Protein AF-A0AB38U981-F1 (afdb_monomer_lite)

Secondary structure (DSSP, 8-state):
-----------S-EEEEE--TTS-B-TTEEEE-SSEEEEE-STTB-S--TT-TTTEEEEEE-HHHHHHHHHHHHHHHHHHHHHHHHHHHHHHHHHHHHHHHHHHHHHHHHHHHHHHHHHHHHHHHHHHHHHHHHHHHHHHHHHHHHH---SEEEEE--S-EETT--SPPB-EEEEESTTS-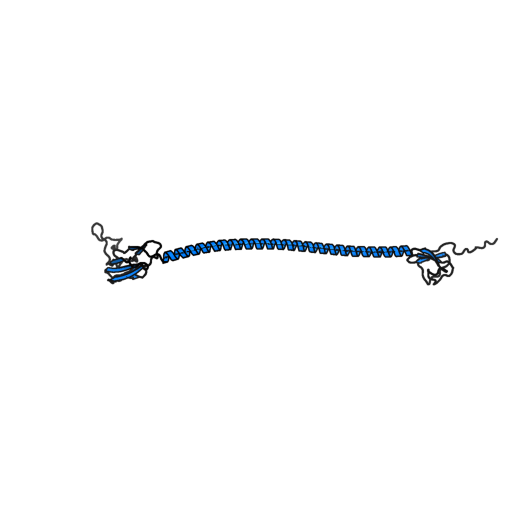--EEEEEEE-SSEEE-TT-BEEE-SSEEEEEEEEETT-GGG-EEEEEEEEPPPBPBPTTSSBPEETTEEPB-

Foldseek 3Di:
DPPDDDCPDDPEADEPEADDQADFDAFNYWYDDPFFIKGAHHGGDHNDDCPPPVGIDTPGGRPVVVVVVVVVVVVVVVVVVVVVVVVVVVVVVVVVVVVVVVVVVVVVVVVVVVVVVVVVVVVVVVVVVVVVVVVVVVVVVVVVQALDFFPAKDWDADPEAAPPDPDWDFTDMQTPPNSHDRAWAKAWDDDDQWDADRVGIIDGDHFAKIKIWIAHPRHRVNIDIDIYGYDHWDFDADPVRHGDDDVVHTDTD

Organism: Bacteroides thetaiotaomicron (NCBI:txid818)

Radius of gyration: 69.31 Å; chains: 1; bounding box: 135×38×178 Å

pLDDT: mean 92.01, std 8.23, range [46.41, 98.62]

Sequence (253 aa):
MAGGIIDLGAIGFVDKGTYGSTVKYEFLNFVITDDSCYLSVKDENIGHPVSDTLWWKCIANGKQATEAAKKALLEATRASNATDNLIGAATTADQAATRANASANNADVATAAAEQSAIRADTISGEASKKIVEMDALSKAVAGYINAAPVRMLVSVPVSISTKNKLRQKIGITLFPSYCLKNALYQRISGNSVDADPSGNLAILGTGKSTFYVIPTQNTELWQKVDVTIRTPLIRLTGNGKIRLNGSKIRIV

Structure (mmCIF, N/CA/C/O backbone):
data_AF-A0AB38U981-F1
#
_entry.id   AF-A0AB38U981-F1
#
loop_
_atom_site.group_PDB
_atom_site.id
_atom_site.type_symbol
_atom_site.label_atom_id
_atom_site.label_alt_id
_atom_site.label_comp_id
_atom_site.label_asym_id
_atom_site.label_entity_id
_atom_site.label_seq_id
_atom_site.pdbx_PDB_ins_code
_atom_site.Cartn_x
_atom_site.Cartn_y
_atom_site.Cartn_z
_atom_site.occupancy
_atom_site.B_iso_or_equiv
_atom_site.auth_seq_id
_atom_site.auth_comp_id
_atom_site.auth_asym_id
_atom_site.auth_atom_id
_atom_site.pdbx_PDB_model_num
ATOM 1 N N . MET A 1 1 ? 90.222 1.946 -87.219 1.00 46.41 1 MET A N 1
ATOM 2 C CA . MET A 1 1 ? 88.853 2.497 -87.284 1.00 46.41 1 MET A CA 1
ATOM 3 C C . MET A 1 1 ? 88.586 3.163 -85.950 1.00 46.41 1 MET A C 1
ATOM 5 O O . MET A 1 1 ? 88.695 2.486 -84.936 1.00 46.41 1 MET A O 1
ATOM 9 N N . ALA A 1 2 ? 88.379 4.479 -85.930 1.00 48.62 2 ALA A N 1
ATOM 10 C CA . ALA A 1 2 ? 88.044 5.195 -84.704 1.00 48.62 2 ALA A CA 1
ATOM 11 C C . ALA A 1 2 ? 86.645 4.747 -84.258 1.00 48.62 2 ALA A C 1
ATOM 13 O O . ALA A 1 2 ? 85.675 4.966 -84.980 1.00 48.62 2 ALA A O 1
ATOM 14 N N . GLY A 1 3 ? 86.555 4.055 -83.122 1.00 50.41 3 GLY A N 1
ATOM 15 C CA . GLY A 1 3 ? 85.276 3.718 -82.508 1.00 50.41 3 GLY A CA 1
ATOM 16 C C . GLY A 1 3 ? 84.648 4.990 -81.955 1.00 50.41 3 GLY A C 1
ATOM 17 O O . GLY A 1 3 ? 84.997 5.417 -80.859 1.00 50.41 3 GLY A O 1
ATOM 18 N N . GLY A 1 4 ? 83.781 5.630 -82.738 1.00 59.75 4 GLY A N 1
ATOM 19 C CA . GLY A 1 4 ? 82.956 6.730 -82.255 1.00 59.75 4 GLY A CA 1
ATOM 20 C C . GLY A 1 4 ? 81.935 6.187 -81.263 1.00 59.75 4 GLY A C 1
ATOM 21 O O . GLY A 1 4 ? 81.140 5.317 -81.614 1.00 59.75 4 GLY A O 1
ATOM 22 N N . ILE A 1 5 ? 81.975 6.672 -80.024 1.00 69.38 5 ILE A N 1
ATOM 23 C CA . ILE A 1 5 ? 80.901 6.448 -79.056 1.00 69.38 5 ILE A CA 1
ATOM 24 C C . ILE A 1 5 ? 79.666 7.174 -79.602 1.00 69.38 5 ILE A C 1
ATOM 26 O O . ILE A 1 5 ? 79.698 8.391 -79.778 1.00 69.38 5 ILE A O 1
ATOM 30 N N . ILE A 1 6 ? 78.607 6.425 -79.918 1.00 72.31 6 ILE A N 1
ATOM 31 C CA . ILE A 1 6 ? 77.294 6.989 -80.239 1.00 72.31 6 ILE A CA 1
ATOM 32 C C . ILE A 1 6 ? 76.586 7.206 -78.906 1.00 72.31 6 ILE A C 1
ATOM 34 O O . ILE A 1 6 ? 76.327 6.240 -78.187 1.00 72.31 6 ILE A O 1
ATOM 38 N N . ASP A 1 7 ? 76.302 8.461 -78.571 1.00 73.69 7 ASP A N 1
ATOM 39 C CA . ASP A 1 7 ? 75.423 8.782 -77.453 1.00 73.69 7 ASP A CA 1
ATOM 40 C C . ASP A 1 7 ? 73.990 8.404 -77.843 1.00 73.69 7 ASP A C 1
ATOM 42 O O . ASP A 1 7 ? 73.408 8.971 -78.769 1.00 73.69 7 ASP A O 1
ATOM 46 N N . LEU A 1 8 ? 73.458 7.378 -77.184 1.00 69.00 8 LEU A N 1
ATOM 47 C CA . LEU A 1 8 ? 72.103 6.878 -77.410 1.00 69.00 8 LEU A CA 1
ATOM 48 C C . LEU A 1 8 ? 71.061 7.658 -76.590 1.00 69.00 8 LEU A C 1
ATOM 50 O O . LEU A 1 8 ? 69.879 7.317 -76.641 1.00 69.00 8 LEU A O 1
ATOM 54 N N . GLY A 1 9 ? 71.483 8.683 -75.839 1.00 71.25 9 GLY A N 1
ATOM 55 C CA . GLY A 1 9 ? 70.642 9.386 -74.877 1.00 71.25 9 GLY A CA 1
ATOM 56 C C . GLY A 1 9 ? 70.243 8.490 -73.702 1.00 71.25 9 GLY A C 1
ATOM 57 O O . GLY A 1 9 ? 70.839 7.439 -73.448 1.00 71.25 9 GLY A O 1
ATOM 58 N N . ALA A 1 10 ? 69.213 8.895 -72.958 1.00 73.44 10 ALA A N 1
ATOM 59 C CA . ALA A 1 10 ? 68.648 8.052 -71.910 1.00 73.44 10 ALA A CA 1
ATOM 60 C C . ALA A 1 10 ? 68.032 6.781 -72.528 1.00 73.44 10 ALA A C 1
ATOM 62 O O . ALA A 1 10 ? 67.077 6.852 -73.297 1.00 73.44 10 ALA A O 1
ATOM 63 N N . ILE A 1 11 ? 68.568 5.609 -72.176 1.00 77.81 11 ILE A N 1
ATOM 64 C CA . ILE A 1 11 ? 68.156 4.304 -72.731 1.00 77.81 11 ILE A CA 1
ATOM 65 C C . ILE A 1 11 ? 67.105 3.565 -71.881 1.00 77.81 11 ILE A C 1
ATOM 67 O O . ILE A 1 11 ? 66.810 2.397 -72.133 1.00 77.81 11 ILE A O 1
ATOM 71 N N . GLY A 1 12 ? 66.533 4.212 -70.864 1.00 84.25 12 GLY A N 1
ATOM 72 C CA . GLY A 1 12 ? 65.558 3.595 -69.965 1.00 84.25 12 GLY A CA 1
ATOM 73 C C . GLY A 1 12 ? 64.776 4.608 -69.136 1.00 84.25 12 GLY A C 1
ATOM 74 O O . GLY A 1 12 ? 65.118 5.789 -69.101 1.00 84.25 12 GLY A O 1
ATOM 75 N N . PHE A 1 13 ? 63.717 4.136 -68.473 1.00 91.56 13 PHE A N 1
ATOM 76 C CA . PHE A 1 13 ? 62.930 4.970 -67.567 1.00 91.56 13 PHE A CA 1
ATOM 77 C C . PHE A 1 13 ? 63.740 5.363 -66.334 1.00 91.56 13 PHE A C 1
ATOM 79 O O . PHE A 1 13 ? 64.367 4.515 -65.696 1.00 91.56 13 PHE A O 1
ATOM 86 N N . VAL A 1 14 ? 63.678 6.644 -65.978 1.00 93.25 14 VAL A N 1
ATOM 87 C CA . VAL A 1 14 ? 64.359 7.200 -64.806 1.00 93.25 14 VAL A CA 1
ATOM 88 C C . VAL A 1 14 ? 63.318 7.803 -63.869 1.00 93.25 14 VAL A C 1
ATOM 90 O O . VAL A 1 14 ? 62.561 8.689 -64.261 1.00 93.25 14 VAL A O 1
ATOM 93 N N . ASP A 1 15 ? 63.280 7.326 -62.627 1.00 94.31 15 ASP A N 1
ATOM 94 C CA . ASP A 1 15 ? 62.389 7.867 -61.598 1.00 94.31 15 ASP A CA 1
ATOM 95 C C . ASP A 1 15 ? 62.881 9.241 -61.131 1.00 94.31 15 ASP A C 1
ATOM 97 O O . ASP A 1 15 ? 64.047 9.410 -60.758 1.00 94.31 15 ASP A O 1
ATOM 101 N N . LYS A 1 16 ? 61.990 10.231 -61.154 1.00 95.25 16 LYS A N 1
ATOM 102 C CA . LYS A 1 16 ? 62.235 11.582 -60.639 1.00 95.25 16 LYS A CA 1
ATOM 103 C C . LYS A 1 16 ? 61.386 11.925 -59.416 1.00 95.25 16 LYS A C 1
ATOM 105 O O . LYS A 1 16 ? 61.423 13.069 -58.966 1.00 95.25 16 LYS A O 1
ATOM 110 N N . GLY A 1 17 ? 60.669 10.956 -58.853 1.00 94.69 17 GLY A N 1
ATOM 111 C CA . GLY A 1 17 ? 59.829 11.136 -57.678 1.00 94.69 17 GLY A CA 1
ATOM 112 C C . GLY A 1 17 ? 58.633 12.043 -57.960 1.00 94.69 17 GLY A C 1
ATOM 113 O O . GLY A 1 17 ? 58.051 12.020 -59.046 1.00 94.69 17 GLY A O 1
ATOM 114 N N . THR A 1 18 ? 58.221 12.822 -56.962 1.00 96.69 18 THR A N 1
ATOM 115 C CA . THR A 1 18 ? 57.033 13.678 -57.064 1.00 96.69 18 THR A CA 1
ATOM 116 C C . THR A 1 18 ? 57.225 14.794 -58.089 1.00 96.69 18 THR A C 1
ATOM 118 O O . THR A 1 18 ? 58.266 15.453 -58.124 1.00 96.69 18 THR A O 1
ATOM 121 N N . TYR A 1 19 ? 56.200 15.040 -58.908 1.00 96.81 19 TYR A N 1
ATOM 122 C CA . TYR A 1 19 ? 56.195 16.166 -59.842 1.00 96.81 19 TYR A CA 1
ATOM 123 C C . TYR A 1 19 ? 56.432 17.506 -59.121 1.00 96.81 19 TYR A C 1
ATOM 125 O O . TYR A 1 19 ? 55.783 17.818 -58.122 1.00 96.81 19 TYR A O 1
ATOM 133 N N . GLY A 1 20 ? 57.321 18.328 -59.676 1.00 95.50 20 GLY A N 1
ATOM 134 C CA . GLY A 1 20 ? 57.615 19.682 -59.232 1.00 95.50 20 GLY A CA 1
ATOM 135 C C . GLY A 1 20 ? 57.677 20.625 -60.428 1.00 95.50 20 GLY A C 1
ATOM 136 O O . GLY A 1 20 ? 58.418 20.394 -61.378 1.00 95.50 20 GLY A O 1
ATOM 137 N N . SER A 1 21 ? 56.924 21.724 -60.379 1.00 94.44 21 SER A N 1
ATOM 138 C CA . SER A 1 21 ? 56.801 22.664 -61.503 1.00 94.44 21 SER A CA 1
ATOM 139 C C . SER A 1 21 ? 58.092 23.419 -61.840 1.00 94.44 21 SER A C 1
ATOM 141 O O . SER A 1 21 ? 58.192 24.010 -62.907 1.00 94.44 21 SER A O 1
ATOM 143 N N . THR A 1 22 ? 59.078 23.432 -60.946 1.00 95.19 22 THR A N 1
ATOM 144 C CA . THR A 1 22 ? 60.372 24.108 -61.139 1.00 95.19 22 THR A CA 1
ATOM 145 C C . THR A 1 22 ? 61.507 23.148 -61.498 1.00 95.19 22 THR A C 1
ATOM 147 O O . THR A 1 22 ? 62.640 23.584 -61.691 1.00 95.19 22 THR A O 1
ATOM 150 N N . VAL A 1 23 ? 61.228 21.845 -61.575 1.00 95.12 23 VAL A N 1
ATOM 151 C CA . VAL A 1 23 ? 62.217 20.807 -61.879 1.00 95.12 23 VAL A CA 1
ATOM 152 C C . VAL A 1 23 ? 62.279 20.597 -63.392 1.00 95.12 23 VAL A C 1
ATOM 154 O O . VAL A 1 23 ? 61.246 20.558 -64.057 1.00 95.12 23 VAL A O 1
ATOM 157 N N . LYS A 1 24 ? 63.495 20.463 -63.938 1.00 95.62 24 LYS A N 1
ATOM 158 C CA . LYS A 1 24 ? 63.716 20.097 -65.344 1.00 95.62 24 LYS A CA 1
ATOM 159 C C . LYS A 1 24 ? 63.680 18.575 -65.501 1.00 95.62 24 LYS A C 1
ATOM 161 O O . LYS A 1 24 ? 64.404 17.861 -64.802 1.00 95.62 24 LYS A O 1
ATOM 166 N N . TYR A 1 25 ? 62.890 18.097 -66.453 1.00 95.94 25 TYR A N 1
ATOM 167 C CA . TYR A 1 25 ? 62.749 16.691 -66.804 1.00 95.94 25 TYR A CA 1
ATOM 168 C C . TYR A 1 25 ? 63.183 16.451 -68.254 1.00 95.94 25 TYR A C 1
ATOM 170 O O . TYR A 1 25 ? 62.648 17.031 -69.188 1.00 95.94 25 TYR A O 1
ATOM 178 N N . GLU A 1 26 ? 64.144 15.556 -68.432 1.00 94.56 26 GLU A N 1
ATOM 179 C CA . GLU A 1 26 ? 64.536 14.996 -69.730 1.00 94.56 26 GLU A CA 1
ATOM 180 C C . GLU A 1 26 ? 63.619 13.848 -70.205 1.00 94.56 26 GLU A C 1
ATOM 182 O O . GLU A 1 26 ? 62.804 13.333 -69.427 1.00 94.56 26 GLU A O 1
ATOM 187 N N . PHE A 1 27 ? 63.760 13.435 -71.468 1.00 92.94 27 PHE A N 1
ATOM 188 C CA . PHE A 1 27 ? 63.041 12.315 -72.077 1.00 92.94 27 PHE A CA 1
ATOM 189 C C . PHE A 1 27 ? 63.197 11.027 -71.252 1.00 92.94 27 PHE A C 1
ATOM 191 O O . PHE A 1 27 ? 64.263 10.739 -70.711 1.00 92.94 27 PHE A O 1
ATOM 198 N N . LEU A 1 28 ? 62.113 10.250 -71.139 1.00 93.31 28 LEU A N 1
ATOM 199 C CA . LEU A 1 28 ? 62.007 9.022 -70.330 1.00 93.31 28 LEU A CA 1
ATOM 200 C C . LEU A 1 28 ? 62.113 9.190 -68.805 1.00 93.31 28 LEU A C 1
ATOM 202 O O . LEU A 1 28 ? 62.011 8.199 -68.076 1.00 93.31 28 LEU A O 1
ATOM 206 N N . ASN A 1 29 ? 62.225 10.414 -68.288 1.00 95.56 29 ASN A N 1
ATOM 207 C CA . ASN A 1 29 ? 61.985 10.640 -66.867 1.00 95.56 29 ASN A CA 1
ATOM 208 C C . ASN A 1 29 ? 60.504 10.445 -66.550 1.00 95.56 29 ASN A C 1
ATOM 210 O O . ASN A 1 29 ? 59.653 11.001 -67.244 1.00 95.56 29 ASN A O 1
ATOM 214 N N . PHE A 1 30 ? 60.181 9.720 -65.484 1.00 95.75 30 PHE A N 1
ATOM 215 C CA . PHE A 1 30 ? 58.814 9.643 -64.982 1.00 95.75 30 PHE A CA 1
ATOM 216 C C . PHE A 1 30 ? 58.688 10.262 -63.595 1.00 95.75 30 PHE A C 1
ATOM 218 O O . PHE A 1 30 ? 59.639 10.305 -62.817 1.00 95.75 30 PHE A O 1
ATOM 225 N N . VAL A 1 31 ? 57.490 10.757 -63.313 1.00 96.94 31 VAL A N 1
ATOM 226 C CA . VAL A 1 31 ? 57.109 11.382 -62.051 1.00 96.94 31 VAL A CA 1
ATOM 227 C C . VAL A 1 31 ? 55.853 10.733 -61.503 1.00 96.94 31 VAL A C 1
ATOM 229 O O . VAL A 1 31 ? 55.006 10.233 -62.254 1.00 96.94 31 VAL A O 1
ATOM 232 N N . ILE A 1 32 ? 55.713 10.799 -60.187 1.00 95.88 32 ILE A N 1
ATOM 233 C CA . ILE A 1 32 ? 54.504 10.413 -59.473 1.00 95.88 32 ILE A CA 1
ATOM 234 C C . ILE A 1 32 ? 53.722 11.652 -59.037 1.00 95.88 32 ILE A C 1
ATOM 236 O O . ILE A 1 32 ? 54.265 12.725 -58.763 1.00 95.88 32 ILE A O 1
ATOM 240 N N . THR A 1 33 ? 52.414 11.482 -58.984 1.00 94.38 33 THR A N 1
ATOM 241 C CA . THR A 1 33 ? 51.454 12.389 -58.354 1.00 94.38 33 THR A CA 1
ATOM 242 C C . THR A 1 33 ? 50.668 11.588 -57.321 1.00 94.38 33 THR A C 1
ATOM 244 O O . THR A 1 33 ? 50.821 10.368 -57.253 1.00 94.38 33 THR A O 1
ATOM 247 N N . ASP A 1 34 ? 49.797 12.239 -56.555 1.00 91.00 34 ASP A N 1
ATOM 248 C CA . ASP A 1 34 ? 48.993 11.574 -55.518 1.00 91.00 34 ASP A CA 1
ATOM 249 C C . ASP A 1 34 ? 48.131 10.411 -56.043 1.00 91.00 34 ASP A C 1
ATOM 251 O O . ASP A 1 34 ? 47.706 9.555 -55.269 1.00 91.00 34 ASP A O 1
ATOM 255 N N . ASP A 1 35 ? 47.842 10.378 -57.348 1.00 93.38 35 ASP A N 1
ATOM 256 C CA . ASP A 1 35 ? 46.948 9.389 -57.943 1.00 93.38 35 ASP A CA 1
ATOM 257 C C . ASP A 1 35 ? 47.476 8.702 -59.208 1.00 93.38 35 ASP A C 1
ATOM 259 O O . ASP A 1 35 ? 46.844 7.760 -59.670 1.00 93.38 35 ASP A O 1
ATOM 263 N N . SER A 1 36 ? 48.578 9.149 -59.813 1.00 96.00 36 SER A N 1
ATOM 264 C CA . SER A 1 36 ? 48.989 8.682 -61.147 1.00 96.00 36 SER A CA 1
ATOM 265 C C . SER A 1 36 ? 50.486 8.857 -61.403 1.00 96.00 36 SER A C 1
ATOM 267 O O . SER A 1 36 ? 51.141 9.693 -60.777 1.00 96.00 36 SER A O 1
ATOM 269 N N . CYS A 1 37 ? 51.003 8.140 -62.401 1.00 95.94 37 CYS A N 1
ATOM 270 C CA . CYS A 1 37 ? 52.375 8.269 -62.893 1.00 95.94 37 CYS A CA 1
ATOM 271 C C . CYS A 1 37 ? 52.394 8.822 -64.324 1.00 95.94 37 CYS A C 1
ATOM 273 O O . CYS A 1 37 ? 51.609 8.393 -65.182 1.00 95.94 37 CYS A O 1
ATOM 275 N N . TYR A 1 38 ? 53.325 9.735 -64.600 1.00 97.19 38 TYR A N 1
ATOM 276 C CA . TYR A 1 38 ? 53.472 10.400 -65.897 1.00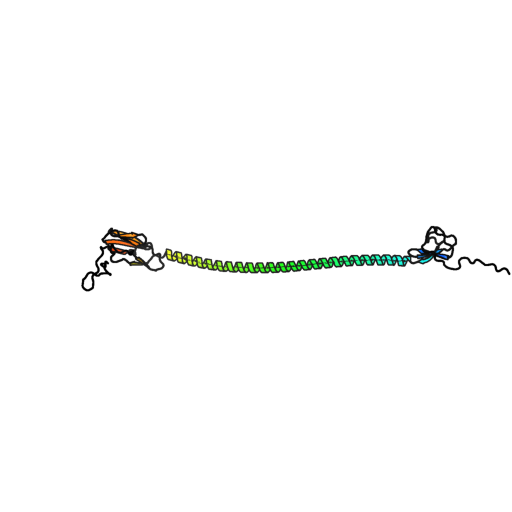 97.19 38 TYR A CA 1
ATOM 277 C C . TYR A 1 38 ? 54.920 10.346 -66.375 1.00 97.19 38 TYR A C 1
ATOM 279 O O . TYR A 1 38 ? 55.841 10.503 -65.586 1.00 97.19 38 TYR A O 1
ATOM 287 N N . LEU A 1 39 ? 55.112 10.148 -67.674 1.00 96.50 39 LEU A N 1
ATOM 288 C CA . LEU A 1 39 ? 56.402 10.070 -68.350 1.00 96.50 39 LEU A CA 1
ATOM 289 C C . LEU A 1 39 ? 56.630 11.333 -69.185 1.00 96.50 39 LEU A C 1
ATOM 291 O O . LEU A 1 39 ? 55.749 11.703 -69.965 1.00 96.50 39 LEU A O 1
ATOM 295 N N . SER A 1 40 ? 57.792 11.968 -69.056 1.00 96.44 40 SER A N 1
ATOM 296 C CA . SER A 1 40 ? 58.200 13.075 -69.919 1.00 96.44 40 SER A CA 1
ATOM 297 C C . SER A 1 40 ? 58.489 12.556 -71.325 1.00 96.44 40 SER A C 1
ATOM 299 O O . SER A 1 40 ? 59.268 11.618 -71.513 1.00 96.44 40 SER A O 1
ATOM 301 N N . VAL A 1 41 ? 57.854 13.166 -72.324 1.00 94.88 41 VAL A N 1
ATOM 302 C CA . VAL A 1 41 ? 57.949 12.737 -73.731 1.00 94.88 41 VAL A CA 1
ATOM 303 C C . VAL A 1 41 ? 59.001 13.511 -74.525 1.00 94.88 41 VAL A C 1
ATOM 305 O O . VAL A 1 41 ? 59.236 13.179 -75.685 1.00 94.88 41 VAL A O 1
ATOM 308 N N . LYS A 1 42 ? 59.633 14.523 -73.916 1.00 92.94 42 LYS A N 1
ATOM 309 C CA . LYS A 1 42 ? 60.678 15.363 -74.515 1.00 92.94 42 LYS A CA 1
ATOM 310 C C . LYS A 1 42 ? 61.728 15.749 -73.481 1.00 92.94 42 LYS A C 1
ATOM 312 O O . LYS A 1 42 ? 61.445 15.764 -72.281 1.00 92.94 42 LYS A O 1
ATOM 317 N N . ASP A 1 43 ? 62.901 16.100 -73.989 1.00 92.56 43 ASP A N 1
ATOM 318 C CA . ASP A 1 43 ? 63.917 16.803 -73.221 1.00 92.56 43 ASP A CA 1
ATOM 319 C C . ASP A 1 43 ? 63.449 18.215 -72.851 1.00 92.56 43 ASP A C 1
ATOM 321 O O . ASP A 1 43 ? 62.554 18.781 -73.483 1.00 92.56 43 ASP A O 1
ATOM 325 N N . GLU A 1 44 ? 64.052 18.777 -71.809 1.00 93.81 44 GLU A N 1
ATOM 326 C CA . GLU A 1 44 ? 63.793 20.144 -71.337 1.00 93.81 44 GLU A CA 1
ATOM 327 C C . GLU A 1 44 ? 62.363 20.452 -70.873 1.00 93.81 44 GLU A C 1
ATOM 329 O O . GLU A 1 44 ? 61.931 21.604 -70.870 1.00 93.81 44 GLU A O 1
ATOM 334 N N . ASN A 1 45 ? 61.636 19.446 -70.396 1.00 95.62 45 ASN A N 1
ATOM 335 C CA . ASN A 1 45 ? 60.312 19.631 -69.816 1.00 95.62 45 ASN A CA 1
ATOM 336 C C . ASN A 1 45 ? 60.410 20.310 -68.437 1.00 95.62 45 ASN A C 1
ATOM 338 O O . ASN A 1 45 ? 60.850 19.702 -67.462 1.00 95.62 45 ASN A O 1
ATOM 342 N N . ILE A 1 46 ? 60.006 21.576 -68.350 1.00 95.81 46 ILE A N 1
ATOM 343 C CA . ILE A 1 46 ? 59.982 22.370 -67.115 1.00 95.81 46 ILE A CA 1
ATOM 344 C C . ILE A 1 46 ? 58.707 23.213 -67.067 1.00 95.81 46 ILE A C 1
ATOM 346 O O . ILE A 1 46 ? 58.300 23.796 -68.067 1.00 95.81 46 ILE A O 1
ATOM 350 N N . GLY A 1 47 ? 58.045 23.283 -65.910 1.00 93.62 47 GLY A N 1
ATOM 351 C CA . GLY A 1 47 ? 56.845 24.112 -65.729 1.00 93.62 47 GLY A CA 1
ATOM 352 C C . GLY A 1 47 ? 55.566 23.603 -66.401 1.00 93.62 47 GLY A C 1
ATOM 353 O O . GLY A 1 47 ? 54.497 24.145 -66.116 1.00 93.62 47 GLY A O 1
ATOM 354 N N . HIS A 1 48 ? 55.629 22.563 -67.237 1.00 96.25 48 HIS A N 1
ATOM 355 C CA . HIS A 1 48 ? 54.448 22.005 -67.895 1.00 96.25 48 HIS A CA 1
ATOM 356 C C . HIS A 1 48 ? 53.656 21.102 -66.942 1.00 96.25 48 HIS A C 1
ATOM 358 O O . HIS A 1 48 ? 54.214 20.129 -66.428 1.00 96.25 48 HIS A O 1
ATOM 364 N N . PRO A 1 49 ? 52.351 21.359 -66.730 1.00 95.62 49 PRO A N 1
ATOM 365 C CA . PRO A 1 49 ? 51.530 20.518 -65.870 1.00 95.62 49 PRO A CA 1
ATOM 366 C C . PRO A 1 49 ? 51.417 19.105 -66.447 1.00 95.62 49 PRO A C 1
ATOM 368 O O . PRO A 1 49 ? 51.334 18.933 -67.658 1.00 95.62 49 PRO A O 1
ATOM 371 N N . VAL A 1 50 ? 51.304 18.090 -65.587 1.00 94.19 50 VAL A N 1
ATOM 372 C CA . VAL A 1 50 ? 51.150 16.675 -65.997 1.00 94.19 50 VAL A CA 1
ATOM 373 C C . VAL A 1 50 ? 49.915 16.393 -66.872 1.00 94.19 50 VAL A C 1
ATOM 375 O O . VAL A 1 50 ? 49.817 15.336 -67.490 1.00 94.19 50 VAL A O 1
ATOM 378 N N . SER A 1 51 ? 48.963 17.331 -66.944 1.00 93.50 51 SER A N 1
ATOM 379 C CA . SER A 1 51 ? 47.822 17.288 -67.866 1.00 93.50 51 SER A CA 1
ATOM 380 C C . SER A 1 51 ? 48.162 17.716 -69.300 1.00 93.50 51 SER A C 1
ATOM 382 O O . SER A 1 51 ? 47.351 17.499 -70.198 1.00 93.50 51 SER A O 1
ATOM 384 N N . ASP A 1 52 ? 49.324 18.331 -69.532 1.00 96.25 52 ASP A N 1
ATOM 385 C CA . ASP A 1 52 ? 49.796 18.729 -70.857 1.00 96.25 52 ASP A CA 1
ATOM 386 C C . ASP A 1 52 ? 50.333 17.514 -71.625 1.00 96.25 52 ASP A C 1
ATOM 388 O O . ASP A 1 52 ? 51.484 17.097 -71.486 1.00 96.25 52 ASP A O 1
ATOM 392 N N . THR A 1 53 ? 49.470 16.940 -72.462 1.00 95.44 53 THR A N 1
ATOM 393 C CA . THR A 1 53 ? 49.768 15.711 -73.213 1.00 95.44 53 THR A CA 1
ATOM 394 C C . THR A 1 53 ? 50.868 15.853 -74.271 1.00 95.44 53 THR A C 1
ATOM 396 O O . THR A 1 53 ? 51.337 14.841 -74.792 1.00 95.44 53 THR A O 1
ATOM 399 N N . LEU A 1 54 ? 51.295 17.082 -74.597 1.00 96.06 54 LEU A N 1
ATOM 400 C CA . LEU A 1 54 ? 52.421 17.323 -75.508 1.00 96.06 54 LEU A CA 1
ATOM 401 C C . LEU A 1 54 ? 53.784 17.134 -74.830 1.00 96.06 54 LEU A C 1
ATOM 403 O O . LEU A 1 54 ? 54.790 17.001 -75.534 1.00 96.06 54 LEU A O 1
ATOM 407 N N . TRP A 1 55 ? 53.803 17.144 -73.496 1.00 96.69 55 TRP A N 1
ATOM 408 C CA . TRP A 1 55 ? 54.995 17.042 -72.651 1.00 96.69 55 TRP A CA 1
ATOM 409 C C . TRP A 1 55 ? 54.962 15.816 -71.739 1.00 96.69 55 TRP A C 1
ATOM 411 O O . TRP A 1 55 ? 56.011 15.260 -71.418 1.00 96.69 55 TRP A O 1
ATOM 421 N N . TRP A 1 56 ? 53.765 15.341 -71.391 1.00 97.38 56 TRP A N 1
ATOM 422 C CA . TRP A 1 56 ? 53.558 14.225 -70.478 1.00 97.38 56 TRP A CA 1
ATOM 423 C C . TRP A 1 56 ? 52.681 13.129 -71.083 1.00 97.38 56 TRP A C 1
ATOM 425 O O . TRP A 1 56 ? 51.615 13.380 -71.643 1.00 97.38 56 TRP A O 1
ATOM 435 N N . LYS A 1 57 ? 53.079 11.873 -70.886 1.00 96.50 57 LYS A N 1
ATOM 436 C CA . LYS A 1 57 ? 52.247 10.695 -71.148 1.00 96.50 57 LYS A CA 1
ATOM 437 C C . LYS A 1 57 ? 51.899 10.023 -69.829 1.00 96.50 57 LYS A C 1
ATOM 439 O O . LYS A 1 57 ? 52.787 9.582 -69.111 1.00 96.50 57 LYS A O 1
ATOM 444 N N . CYS A 1 58 ? 50.612 9.895 -69.512 1.00 96.12 58 CYS A N 1
ATOM 445 C CA . CYS A 1 58 ? 50.193 9.070 -68.379 1.00 96.12 58 CYS A CA 1
ATOM 446 C C . CYS A 1 58 ? 50.524 7.598 -68.666 1.00 96.12 58 CYS A C 1
ATOM 448 O O . CYS A 1 58 ? 50.100 7.059 -69.692 1.00 96.12 58 CYS A O 1
ATOM 450 N N . ILE A 1 59 ? 51.289 6.979 -67.768 1.00 94.50 59 ILE A N 1
ATOM 451 C CA . ILE A 1 59 ? 51.739 5.581 -67.874 1.00 94.50 59 ILE A CA 1
ATOM 452 C C . ILE A 1 59 ? 51.038 4.667 -66.863 1.00 94.50 59 ILE A C 1
ATOM 454 O O . ILE A 1 59 ? 50.934 3.468 -67.096 1.00 94.50 59 ILE A O 1
ATOM 458 N N . ALA A 1 60 ? 50.494 5.235 -65.783 1.00 95.12 60 ALA A N 1
ATOM 459 C CA . ALA A 1 60 ? 49.604 4.556 -64.848 1.00 95.12 60 ALA A CA 1
ATOM 460 C C . ALA A 1 60 ? 48.591 5.566 -64.290 1.00 95.12 60 ALA A C 1
ATOM 462 O O . ALA A 1 60 ? 48.985 6.612 -63.778 1.00 95.12 60 ALA A O 1
ATOM 463 N N . ASN A 1 61 ? 47.297 5.258 -64.396 1.00 94.56 61 ASN A N 1
ATOM 464 C CA . ASN A 1 61 ? 46.210 6.130 -63.947 1.00 94.56 61 ASN A CA 1
ATOM 465 C C . ASN A 1 61 ? 45.490 5.500 -62.747 1.00 94.56 61 ASN A C 1
ATOM 467 O O . ASN A 1 61 ? 44.698 4.574 -62.918 1.00 94.56 61 ASN A O 1
ATOM 471 N N . GLY A 1 62 ? 45.755 6.001 -61.543 1.00 95.88 62 GLY A N 1
ATOM 472 C CA . GLY A 1 62 ? 45.121 5.549 -60.302 1.00 95.88 62 GLY A CA 1
ATOM 473 C C . GLY A 1 62 ? 43.968 6.439 -59.830 1.00 95.88 62 GLY A C 1
ATOM 474 O O . GLY A 1 62 ? 43.363 6.128 -58.806 1.00 95.88 62 GLY A O 1
ATOM 475 N N . LYS A 1 63 ? 43.579 7.485 -60.579 1.00 93.56 63 LYS A N 1
ATOM 476 C CA . LYS A 1 63 ? 42.481 8.411 -60.212 1.00 93.56 63 LYS A CA 1
ATOM 477 C C . LYS A 1 63 ? 41.204 7.694 -59.800 1.00 93.56 63 LYS A C 1
ATOM 479 O O . LYS A 1 63 ? 40.602 8.023 -58.782 1.00 93.56 63 LYS A O 1
ATOM 484 N N . GLN A 1 64 ? 40.800 6.688 -60.572 1.00 94.81 64 GLN A N 1
ATOM 485 C CA . GLN A 1 64 ? 39.593 5.917 -60.281 1.00 94.81 64 GLN A CA 1
ATOM 486 C C . GLN A 1 64 ? 39.704 5.146 -58.957 1.00 94.81 64 GLN A C 1
ATOM 488 O O . GLN A 1 64 ? 38.736 5.104 -58.198 1.00 94.81 64 GLN A O 1
ATOM 493 N N . ALA A 1 65 ? 40.870 4.562 -58.665 1.00 95.75 65 ALA A N 1
ATOM 494 C CA . ALA A 1 65 ? 41.112 3.838 -57.420 1.00 95.75 65 ALA A CA 1
ATOM 495 C C . ALA A 1 65 ? 41.139 4.791 -56.216 1.00 95.75 65 ALA A C 1
ATOM 497 O O . ALA A 1 65 ? 40.500 4.511 -55.202 1.00 95.75 65 ALA A O 1
ATOM 498 N N . THR A 1 66 ? 41.789 5.950 -56.349 1.00 95.62 66 THR A N 1
ATOM 499 C CA . THR A 1 66 ? 41.831 6.986 -55.308 1.00 95.62 66 THR A CA 1
ATOM 500 C C . THR A 1 66 ? 40.436 7.524 -54.989 1.00 95.62 66 THR A C 1
ATOM 502 O O . THR A 1 66 ? 40.061 7.623 -53.820 1.00 95.62 66 THR A O 1
ATOM 505 N N . GLU A 1 67 ? 39.616 7.815 -56.002 1.00 95.81 67 GLU A N 1
ATOM 506 C CA . GLU A 1 67 ? 38.236 8.269 -55.786 1.00 95.81 67 GLU A CA 1
ATOM 507 C C . GLU A 1 67 ? 37.341 7.176 -55.186 1.00 95.81 67 GLU A C 1
ATOM 509 O O . GLU A 1 67 ? 36.508 7.461 -54.322 1.00 95.81 67 GLU A O 1
ATOM 514 N N . ALA A 1 68 ? 37.529 5.912 -55.579 1.00 96.44 68 ALA A N 1
ATOM 515 C CA . ALA A 1 68 ? 36.836 4.788 -54.952 1.00 96.44 68 ALA A CA 1
ATOM 516 C C . ALA A 1 68 ? 37.218 4.639 -53.468 1.00 96.44 68 ALA A C 1
ATOM 518 O O . ALA A 1 68 ? 36.333 4.460 -52.631 1.00 96.44 68 ALA A O 1
ATOM 519 N N . ALA A 1 69 ? 38.501 4.787 -53.124 1.00 97.00 69 ALA A N 1
ATOM 520 C CA . ALA A 1 69 ? 38.981 4.731 -51.744 1.00 97.00 69 ALA A CA 1
ATOM 521 C C . ALA A 1 69 ? 38.413 5.874 -50.886 1.00 97.00 69 ALA A C 1
ATOM 523 O O . ALA A 1 69 ? 37.938 5.628 -49.777 1.00 97.00 69 ALA A O 1
ATOM 524 N N . LYS A 1 70 ? 38.372 7.109 -51.410 1.00 97.00 70 LYS A N 1
ATOM 525 C CA . LYS A 1 70 ? 37.739 8.252 -50.723 1.00 97.00 70 LYS A CA 1
ATOM 526 C C . LYS A 1 70 ? 36.255 8.003 -50.450 1.00 97.00 70 LYS A C 1
ATOM 528 O O . LYS A 1 70 ? 35.784 8.273 -49.347 1.00 97.00 70 LYS A O 1
ATOM 533 N N . LYS A 1 71 ? 35.519 7.463 -51.429 1.00 97.50 71 LYS A N 1
ATOM 534 C CA . LYS A 1 71 ? 34.101 7.103 -51.255 1.00 97.50 71 LYS A CA 1
ATOM 535 C C . LYS A 1 71 ? 33.916 6.007 -50.208 1.00 97.50 71 LYS A C 1
ATOM 537 O O . LYS A 1 71 ? 33.057 6.148 -49.347 1.00 97.50 71 LYS A O 1
ATOM 542 N N . ALA A 1 72 ? 34.737 4.958 -50.244 1.00 98.06 72 ALA A N 1
ATOM 543 C CA . ALA A 1 72 ? 34.680 3.877 -49.264 1.00 98.06 72 ALA A CA 1
ATOM 544 C C . ALA A 1 72 ? 34.956 4.379 -47.837 1.00 98.06 72 ALA A C 1
ATOM 546 O O . ALA A 1 72 ? 34.239 4.007 -46.911 1.00 98.06 72 ALA A O 1
ATOM 547 N N . LEU A 1 73 ? 35.941 5.269 -47.667 1.00 98.19 73 LEU A N 1
ATOM 548 C CA . LEU A 1 73 ? 36.239 5.888 -46.375 1.00 98.19 73 LEU A CA 1
ATOM 549 C C . LEU A 1 73 ? 35.058 6.724 -45.864 1.00 98.19 73 LEU A C 1
ATOM 551 O O . LEU A 1 73 ? 34.678 6.601 -44.703 1.00 98.19 73 LEU A O 1
ATOM 555 N N . LEU A 1 74 ? 34.444 7.529 -46.736 1.00 98.31 74 LEU A N 1
ATOM 556 C CA . LEU A 1 74 ? 33.278 8.339 -46.382 1.00 98.31 74 LEU A CA 1
ATOM 557 C C . LEU A 1 74 ? 32.087 7.475 -45.940 1.00 98.31 74 LEU A C 1
ATOM 559 O O . LEU A 1 74 ? 31.440 7.791 -44.941 1.00 98.31 74 LEU A O 1
ATOM 563 N N . GLU A 1 75 ? 31.806 6.381 -46.651 1.00 97.81 75 GLU A N 1
ATOM 564 C CA . GLU A 1 75 ? 30.743 5.447 -46.265 1.00 97.81 75 GLU A CA 1
ATOM 565 C C . GLU A 1 75 ? 31.059 4.708 -44.961 1.00 97.81 75 GLU A C 1
ATOM 567 O O . GLU A 1 75 ? 30.173 4.545 -44.123 1.00 97.81 75 GLU A O 1
ATOM 572 N N . ALA A 1 76 ? 32.319 4.333 -44.725 1.00 98.38 76 ALA A N 1
ATOM 573 C CA . ALA A 1 76 ? 32.734 3.739 -43.456 1.00 98.38 76 ALA A CA 1
ATOM 574 C C . ALA A 1 76 ? 32.508 4.703 -42.278 1.00 98.38 76 ALA A C 1
ATOM 576 O O . ALA A 1 76 ? 31.965 4.306 -41.247 1.00 98.38 76 ALA A O 1
ATOM 577 N N . THR A 1 77 ? 32.841 5.989 -42.440 1.00 98.31 77 THR A N 1
ATOM 578 C CA . THR A 1 77 ? 32.551 7.015 -41.425 1.00 98.31 77 THR A CA 1
ATOM 579 C C . THR A 1 77 ? 31.049 7.176 -41.192 1.00 98.31 77 THR A C 1
ATOM 581 O O . THR A 1 77 ? 30.611 7.249 -40.044 1.00 98.31 77 THR A O 1
ATOM 584 N N . ARG A 1 78 ? 30.232 7.187 -42.255 1.00 98.00 78 ARG A N 1
ATOM 585 C CA . ARG A 1 78 ? 28.764 7.244 -42.129 1.00 98.00 78 ARG A CA 1
ATOM 586 C C . ARG A 1 78 ? 28.211 6.045 -41.363 1.00 98.00 78 ARG A C 1
ATOM 588 O O . ARG A 1 78 ? 27.376 6.234 -40.480 1.00 98.00 78 ARG A O 1
ATOM 595 N N . ALA A 1 79 ? 28.695 4.842 -41.662 1.00 98.25 79 ALA A N 1
ATOM 596 C CA . ALA A 1 79 ? 28.297 3.620 -40.971 1.00 98.25 79 ALA A CA 1
ATOM 597 C C . ALA A 1 79 ? 28.702 3.631 -39.487 1.00 98.25 79 ALA A C 1
ATOM 599 O O . ALA A 1 79 ? 27.903 3.234 -38.637 1.00 98.25 79 ALA A O 1
ATOM 600 N N . SER A 1 80 ? 29.896 4.140 -39.160 1.00 98.12 80 SER A N 1
ATOM 601 C CA . SER A 1 80 ? 30.341 4.306 -37.768 1.00 98.12 80 SER A CA 1
ATOM 602 C C . SER A 1 80 ? 29.415 5.248 -37.002 1.00 98.12 80 SER A C 1
ATOM 604 O O . SER A 1 80 ? 28.860 4.863 -35.978 1.00 98.12 80 SER A O 1
ATOM 606 N N . ASN A 1 81 ? 29.142 6.435 -37.551 1.00 98.12 81 ASN A N 1
ATOM 607 C CA . ASN A 1 81 ? 28.254 7.411 -36.915 1.00 98.12 81 ASN A CA 1
ATOM 608 C C . ASN A 1 81 ? 26.828 6.862 -36.733 1.00 98.12 81 ASN A C 1
ATOM 610 O O . ASN A 1 81 ? 26.182 7.109 -35.716 1.00 98.12 81 ASN A O 1
ATOM 614 N N . ALA A 1 82 ? 26.319 6.108 -37.713 1.00 98.12 82 ALA A N 1
ATOM 615 C CA . ALA A 1 82 ? 25.022 5.447 -37.598 1.00 98.12 82 ALA A CA 1
ATOM 616 C C . ALA A 1 82 ? 25.016 4.390 -36.481 1.00 98.12 82 ALA A C 1
ATOM 618 O O . ALA A 1 82 ? 24.040 4.289 -35.741 1.00 98.12 82 ALA A O 1
ATOM 619 N N . THR A 1 83 ? 26.111 3.642 -36.331 1.00 98.44 83 THR A N 1
ATOM 620 C CA . THR A 1 83 ? 26.278 2.647 -35.264 1.00 98.44 83 THR A CA 1
ATOM 621 C C . THR A 1 83 ? 26.302 3.310 -33.889 1.00 98.44 83 THR A C 1
ATOM 623 O O . THR A 1 83 ? 25.569 2.880 -33.001 1.00 98.44 83 THR A O 1
ATOM 626 N N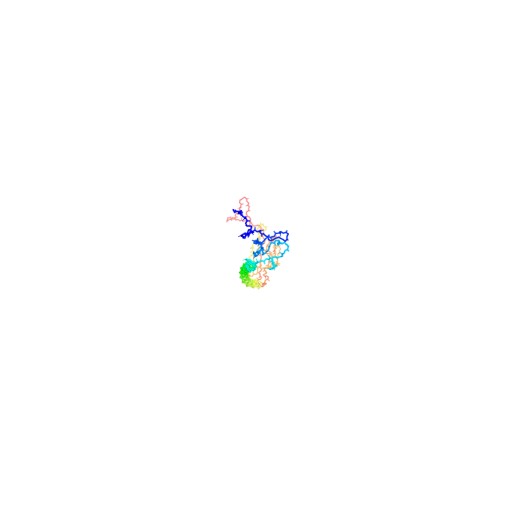 . ASP A 1 84 ? 27.050 4.401 -33.724 1.00 98.38 84 ASP A N 1
ATOM 627 C CA . ASP A 1 84 ? 27.106 5.149 -32.462 1.00 98.38 84 ASP A CA 1
ATOM 628 C C . ASP A 1 84 ? 25.730 5.705 -32.072 1.00 98.38 84 ASP A C 1
ATOM 630 O O . ASP A 1 84 ? 25.299 5.585 -30.922 1.00 98.38 84 ASP A O 1
ATOM 634 N N . ASN A 1 85 ? 24.983 6.231 -33.048 1.00 98.12 85 ASN A N 1
ATOM 635 C CA . ASN A 1 85 ? 23.610 6.688 -32.835 1.00 98.12 85 ASN A CA 1
ATOM 636 C C . ASN A 1 85 ? 22.682 5.545 -32.394 1.00 98.12 85 ASN A C 1
ATOM 638 O O . ASN A 1 85 ? 21.861 5.733 -31.494 1.00 98.12 85 ASN A O 1
ATOM 642 N N . LEU A 1 86 ? 22.813 4.358 -32.996 1.00 98.31 86 LEU A N 1
ATOM 643 C CA . LEU A 1 86 ? 22.037 3.178 -32.608 1.00 98.31 86 LEU A CA 1
ATOM 644 C C . LEU A 1 86 ? 22.386 2.706 -31.192 1.00 98.31 86 LEU A C 1
ATOM 646 O O . LEU A 1 86 ? 21.479 2.393 -30.423 1.00 98.31 86 LEU A O 1
ATOM 650 N N . ILE A 1 87 ? 23.667 2.710 -30.816 1.00 98.50 87 ILE A N 1
ATOM 651 C CA . ILE A 1 87 ? 24.112 2.375 -29.454 1.00 98.50 87 ILE A CA 1
ATOM 652 C C . ILE A 1 87 ? 23.537 3.373 -28.440 1.00 98.50 87 ILE A C 1
ATOM 654 O O . ILE A 1 87 ? 23.017 2.972 -27.393 1.00 98.50 87 ILE A O 1
ATOM 658 N N . GLY A 1 88 ? 23.566 4.671 -28.758 1.00 98.50 88 GLY A N 1
ATOM 659 C CA . GLY A 1 88 ? 22.968 5.713 -27.920 1.00 98.50 88 GLY A CA 1
ATOM 660 C C . GLY A 1 88 ? 21.454 5.546 -27.758 1.00 98.50 88 GLY A C 1
ATOM 661 O O . GLY A 1 88 ? 20.927 5.638 -26.643 1.00 98.50 88 GLY A O 1
ATOM 662 N N . ALA A 1 89 ? 20.750 5.233 -28.848 1.00 98.38 89 ALA A N 1
ATOM 663 C CA . ALA A 1 89 ? 19.315 4.963 -28.828 1.00 98.38 89 ALA A CA 1
ATOM 664 C C . ALA A 1 89 ? 18.975 3.713 -27.999 1.00 98.38 89 ALA A C 1
ATOM 666 O O . ALA A 1 89 ? 18.067 3.762 -27.169 1.00 98.38 89 ALA A O 1
ATOM 667 N N . ALA A 1 90 ? 19.733 2.624 -28.161 1.00 98.50 90 ALA A N 1
ATOM 668 C CA . ALA A 1 90 ? 19.559 1.394 -27.390 1.00 98.50 90 ALA A CA 1
ATOM 669 C C . ALA A 1 90 ? 19.777 1.627 -25.887 1.00 98.50 90 ALA A C 1
ATOM 671 O O . ALA A 1 90 ? 18.957 1.212 -25.071 1.00 98.50 90 ALA A O 1
ATOM 672 N N . THR A 1 91 ? 20.822 2.372 -25.521 1.00 98.56 91 THR A N 1
ATOM 673 C CA . THR A 1 91 ? 21.103 2.743 -24.123 1.00 98.56 91 THR A CA 1
ATOM 674 C C . THR A 1 91 ? 19.965 3.573 -23.526 1.00 98.56 91 THR A C 1
ATOM 676 O O . THR A 1 91 ? 19.528 3.339 -22.400 1.00 98.56 91 THR A O 1
ATOM 679 N N . THR A 1 92 ? 19.437 4.531 -24.290 1.00 98.50 92 THR A N 1
ATOM 680 C CA . THR A 1 92 ? 18.307 5.365 -23.854 1.00 98.50 92 THR A CA 1
ATOM 681 C C . THR A 1 92 ? 17.040 4.529 -23.656 1.00 98.50 92 THR A C 1
ATOM 683 O O . THR A 1 92 ? 16.312 4.733 -22.681 1.00 98.50 92 THR A O 1
ATOM 686 N N . ALA A 1 93 ? 16.785 3.569 -24.550 1.00 98.62 93 ALA A N 1
ATOM 687 C CA . ALA A 1 93 ? 15.660 2.647 -24.439 1.00 98.62 93 ALA A CA 1
ATOM 688 C C . ALA A 1 93 ? 15.777 1.749 -23.195 1.00 98.62 93 ALA A C 1
ATOM 690 O O . ALA A 1 93 ? 14.800 1.600 -22.464 1.00 98.62 93 ALA A O 1
ATOM 691 N N . ASP A 1 94 ? 16.970 1.231 -22.899 1.00 98.50 94 ASP A N 1
ATOM 692 C CA . ASP A 1 94 ? 17.231 0.415 -21.706 1.00 98.50 94 ASP A CA 1
ATOM 693 C C . ASP A 1 94 ? 17.004 1.199 -20.398 1.00 98.50 94 ASP A C 1
ATOM 695 O O . ASP A 1 94 ? 16.313 0.750 -19.477 1.00 98.50 94 ASP A O 1
ATOM 699 N N . GLN A 1 95 ? 17.472 2.449 -20.349 1.00 98.56 95 GLN A N 1
ATOM 700 C CA . GLN A 1 95 ? 17.202 3.350 -19.225 1.00 98.56 95 GLN A CA 1
ATOM 701 C C . GLN A 1 95 ? 15.706 3.663 -19.072 1.00 98.56 95 GLN A C 1
ATOM 703 O O . GLN A 1 95 ? 15.198 3.781 -17.953 1.00 98.56 95 GLN A O 1
ATOM 708 N N . ALA A 1 96 ? 14.978 3.830 -20.180 1.00 98.50 96 ALA A N 1
ATOM 709 C CA . ALA A 1 96 ? 13.531 4.028 -20.152 1.00 98.50 96 ALA A CA 1
ATOM 710 C C . ALA A 1 96 ? 12.798 2.783 -19.628 1.00 98.50 96 ALA A C 1
ATOM 712 O O . ALA A 1 96 ? 11.935 2.922 -18.761 1.00 98.50 96 ALA A O 1
ATOM 713 N N . ALA A 1 97 ? 13.190 1.585 -20.069 1.00 98.62 97 ALA A N 1
ATOM 714 C CA . ALA A 1 97 ? 12.639 0.320 -19.587 1.00 98.62 97 ALA A CA 1
ATOM 715 C C . ALA A 1 97 ? 12.890 0.124 -18.083 1.00 98.62 97 ALA A C 1
ATOM 717 O O . ALA A 1 97 ? 11.972 -0.202 -17.332 1.00 98.62 97 ALA A O 1
ATOM 718 N N . THR A 1 98 ? 14.102 0.426 -17.612 1.00 98.56 98 THR A N 1
ATOM 719 C CA . THR A 1 98 ? 14.447 0.367 -16.183 1.00 98.56 98 THR A CA 1
ATOM 720 C C . THR A 1 98 ? 13.581 1.314 -15.347 1.00 98.56 98 THR A C 1
ATOM 722 O O . THR A 1 98 ? 13.051 0.920 -14.306 1.00 98.56 98 THR A O 1
ATOM 725 N N . ARG A 1 99 ? 13.374 2.556 -15.811 1.00 98.38 99 ARG A N 1
ATOM 726 C CA . ARG A 1 99 ? 12.485 3.523 -15.138 1.00 98.38 99 ARG A CA 1
ATOM 727 C C . ARG A 1 99 ? 11.028 3.064 -15.124 1.00 98.38 99 ARG A C 1
ATOM 729 O O . ARG A 1 99 ? 10.366 3.219 -14.101 1.00 98.38 99 ARG A O 1
ATOM 736 N N . ALA A 1 100 ? 10.541 2.486 -16.221 1.00 98.56 100 ALA A N 1
ATOM 737 C CA . ALA A 1 100 ? 9.188 1.945 -16.292 1.00 98.56 100 ALA A CA 1
ATOM 738 C C . ALA A 1 100 ? 8.987 0.804 -15.282 1.00 98.56 100 ALA A C 1
ATOM 740 O O . ALA A 1 100 ? 8.016 0.828 -14.528 1.00 98.56 100 ALA A O 1
ATOM 741 N N . ASN A 1 101 ? 9.946 -0.121 -15.184 1.00 98.44 101 ASN A N 1
ATOM 742 C CA . ASN A 1 101 ? 9.911 -1.211 -14.204 1.00 98.44 101 ASN A CA 1
ATOM 743 C C . ASN A 1 101 ? 9.913 -0.693 -12.759 1.00 98.44 101 ASN A C 1
ATOM 745 O O . ASN A 1 101 ? 9.133 -1.157 -11.931 1.00 98.44 101 ASN A O 1
ATOM 749 N N . ALA A 1 102 ? 10.741 0.309 -12.450 1.00 98.38 102 ALA A N 1
ATOM 750 C CA . ALA A 1 102 ? 10.737 0.935 -11.129 1.00 98.38 102 ALA A CA 1
ATOM 751 C C . ALA A 1 102 ? 9.386 1.600 -10.810 1.00 98.38 102 ALA A C 1
ATOM 753 O O . ALA A 1 102 ? 8.879 1.477 -9.695 1.00 98.38 102 ALA A O 1
ATOM 754 N N . SER A 1 103 ? 8.774 2.270 -11.792 1.00 98.38 103 SER A N 1
ATOM 755 C CA . SER A 1 103 ? 7.452 2.877 -11.628 1.00 98.38 103 SER A CA 1
ATOM 756 C C . SER A 1 103 ? 6.351 1.837 -11.413 1.00 98.38 103 SER A C 1
ATOM 758 O O . SER A 1 103 ? 5.460 2.082 -10.604 1.00 98.38 103 SER A O 1
ATOM 760 N N . ALA A 1 104 ? 6.411 0.695 -12.104 1.00 98.56 104 ALA A N 1
ATOM 761 C CA . ALA A 1 104 ? 5.470 -0.408 -11.914 1.00 98.56 104 ALA A CA 1
ATOM 762 C C . ALA A 1 104 ? 5.567 -0.974 -10.489 1.00 98.56 104 ALA A C 1
ATOM 764 O O . ALA A 1 104 ? 4.567 -1.016 -9.779 1.00 98.56 104 ALA A O 1
ATOM 765 N N . ASN A 1 105 ? 6.784 -1.256 -10.013 1.00 98.25 105 ASN A N 1
ATOM 766 C CA . ASN A 1 105 ? 7.003 -1.728 -8.642 1.00 98.25 105 ASN A CA 1
ATOM 767 C C . ASN A 1 105 ? 6.482 -0.733 -7.591 1.00 98.25 105 ASN A C 1
ATOM 769 O O . ASN A 1 105 ? 5.873 -1.127 -6.598 1.00 98.25 105 ASN A O 1
ATOM 773 N N . ASN A 1 106 ? 6.693 0.570 -7.802 1.00 98.12 106 ASN A N 1
ATOM 774 C CA . ASN A 1 106 ? 6.168 1.597 -6.901 1.00 98.12 106 ASN A CA 1
ATOM 775 C C . ASN A 1 106 ? 4.631 1.624 -6.887 1.00 98.12 106 ASN A C 1
ATOM 777 O O . ASN A 1 106 ? 4.037 1.836 -5.829 1.00 98.12 106 ASN A O 1
ATOM 781 N N . ALA A 1 107 ? 3.988 1.404 -8.037 1.00 98.38 107 ALA A N 1
ATOM 782 C CA . ALA A 1 107 ? 2.534 1.319 -8.133 1.00 98.38 107 ALA A CA 1
ATOM 783 C C . ALA A 1 107 ? 1.984 0.085 -7.398 1.00 98.38 107 ALA A C 1
ATOM 785 O O . ALA A 1 107 ? 0.987 0.200 -6.681 1.00 98.38 107 ALA A O 1
ATOM 786 N N . ASP A 1 108 ? 2.661 -1.060 -7.491 1.00 98.44 108 ASP A N 1
ATOM 787 C CA . ASP A 1 108 ? 2.286 -2.277 -6.761 1.00 98.44 108 ASP A CA 1
ATOM 788 C C . ASP A 1 108 ? 2.382 -2.072 -5.242 1.00 98.44 108 ASP A C 1
ATOM 790 O O . ASP A 1 108 ? 1.455 -2.397 -4.497 1.00 98.44 108 ASP A O 1
ATOM 794 N N . VAL A 1 109 ? 3.466 -1.443 -4.770 1.00 98.38 109 VAL A N 1
ATOM 795 C CA . VAL A 1 109 ? 3.638 -1.092 -3.349 1.00 98.38 109 VAL A CA 1
ATOM 796 C C . VAL A 1 109 ? 2.544 -0.133 -2.875 1.00 98.38 109 VAL A C 1
ATOM 798 O O . VAL A 1 109 ? 1.982 -0.322 -1.793 1.00 98.38 109 VAL A O 1
ATOM 801 N N . ALA A 1 110 ? 2.214 0.887 -3.672 1.00 98.31 110 ALA A N 1
ATOM 802 C CA . ALA A 1 110 ? 1.147 1.829 -3.344 1.00 98.31 110 ALA A CA 1
ATOM 803 C C . ALA A 1 110 ? -0.227 1.139 -3.275 1.00 98.31 110 ALA A C 1
ATOM 805 O O . ALA A 1 110 ? -1.009 1.424 -2.366 1.00 98.31 110 ALA A O 1
ATOM 806 N N . THR A 1 111 ? -0.492 0.199 -4.185 1.00 98.56 111 THR A N 1
ATOM 807 C CA . THR A 1 111 ? -1.728 -0.598 -4.209 1.00 98.56 111 THR A CA 1
ATOM 808 C C . THR A 1 111 ? -1.851 -1.447 -2.946 1.00 98.56 111 THR A C 1
ATOM 810 O O . THR A 1 111 ? -2.855 -1.353 -2.240 1.00 98.56 111 THR A O 1
ATOM 813 N N . ALA A 1 112 ? -0.794 -2.173 -2.570 1.00 98.31 112 ALA A N 1
ATOM 814 C CA . ALA A 1 112 ? -0.780 -2.967 -1.341 1.00 98.31 112 ALA A CA 1
ATOM 815 C C . ALA A 1 112 ? -0.989 -2.103 -0.080 1.00 98.31 112 ALA A C 1
ATOM 817 O O . ALA A 1 112 ? -1.714 -2.487 0.841 1.00 98.31 112 ALA A O 1
ATOM 818 N N . ALA A 1 113 ? -0.392 -0.907 -0.024 1.00 98.19 113 ALA A N 1
ATOM 819 C CA . ALA A 1 113 ? -0.587 0.020 1.092 1.00 98.19 113 ALA A CA 1
ATOM 820 C C . ALA A 1 113 ? -2.035 0.543 1.183 1.00 98.19 113 ALA A C 1
ATOM 822 O O . ALA A 1 113 ? -2.575 0.692 2.288 1.00 98.19 113 ALA A O 1
ATOM 823 N N . ALA A 1 114 ? -2.675 0.800 0.039 1.00 98.31 114 ALA A N 1
ATOM 824 C CA . ALA A 1 114 ? -4.074 1.209 -0.026 1.00 98.31 114 ALA A CA 1
ATOM 825 C C . ALA A 1 114 ? -5.015 0.090 0.452 1.00 98.31 114 ALA A C 1
ATOM 827 O O . ALA A 1 114 ? -5.881 0.347 1.289 1.00 98.31 114 ALA A O 1
ATOM 828 N N . GLU A 1 115 ? -4.795 -1.154 0.015 1.00 98.38 115 GLU A N 1
ATOM 829 C CA . GLU A 1 115 ? -5.565 -2.324 0.466 1.00 98.38 115 GLU A CA 1
ATOM 830 C C . GLU A 1 115 ? -5.471 -2.520 1.984 1.00 98.38 115 GLU A C 1
ATOM 832 O O . GLU A 1 115 ? -6.484 -2.661 2.670 1.00 98.38 115 GLU A O 1
ATOM 837 N N . GLN A 1 116 ? -4.261 -2.443 2.546 1.00 98.06 116 GLN A N 1
ATOM 838 C CA . GLN A 1 116 ? -4.055 -2.527 3.996 1.00 98.06 116 GLN A CA 1
ATOM 839 C C . GLN A 1 116 ? -4.774 -1.406 4.756 1.00 98.06 116 GLN A C 1
ATOM 841 O O . GLN A 1 116 ? -5.298 -1.625 5.851 1.00 98.06 116 GLN A O 1
ATOM 846 N N . SER A 1 117 ? -4.814 -0.202 4.188 1.00 98.06 117 SER A N 1
ATOM 847 C CA . SER A 1 117 ? -5.515 0.933 4.794 1.00 98.06 117 SER A CA 1
ATOM 848 C C . SER A 1 117 ? -7.032 0.739 4.767 1.00 98.06 117 SER A C 1
ATOM 850 O O . SER A 1 117 ? -7.690 1.026 5.768 1.00 98.06 117 SER A O 1
ATOM 852 N N . ALA A 1 118 ? -7.575 0.186 3.679 1.00 98.31 118 ALA A N 1
ATOM 853 C CA . ALA A 1 118 ? -8.989 -0.171 3.576 1.00 98.31 118 ALA A CA 1
ATOM 854 C C . ALA A 1 118 ? -9.381 -1.238 4.613 1.00 98.31 118 ALA A C 1
ATOM 856 O O . ALA A 1 118 ? -10.329 -1.037 5.367 1.00 98.31 118 ALA A O 1
ATOM 857 N N . ILE A 1 119 ? -8.588 -2.307 4.755 1.00 98.12 119 ILE A N 1
ATOM 858 C CA . ILE A 1 119 ? -8.824 -3.367 5.755 1.00 98.12 119 ILE A CA 1
ATOM 859 C C . ILE A 1 119 ? -8.847 -2.799 7.182 1.00 98.12 119 ILE A C 1
ATOM 861 O O . ILE A 1 119 ? -9.698 -3.162 8.002 1.00 98.12 119 ILE A O 1
ATOM 865 N N . ARG A 1 120 ? -7.917 -1.890 7.505 1.00 97.81 120 ARG A N 1
ATOM 866 C CA . ARG A 1 120 ? -7.889 -1.222 8.816 1.00 97.81 120 ARG A CA 1
ATOM 867 C C . ARG A 1 120 ? -9.127 -0.361 9.034 1.00 97.81 120 ARG A C 1
ATOM 869 O O . ARG A 1 120 ? -9.693 -0.403 10.124 1.00 97.81 120 ARG A O 1
ATOM 876 N N . ALA A 1 121 ? -9.550 0.393 8.022 1.00 98.06 121 ALA A N 1
ATOM 877 C CA . ALA A 1 121 ? -10.753 1.214 8.100 1.00 98.06 121 ALA A CA 1
ATOM 878 C C . ALA A 1 121 ? -12.007 0.358 8.341 1.00 98.06 121 ALA A C 1
ATOM 880 O O . ALA A 1 121 ? -12.789 0.673 9.239 1.00 98.06 121 ALA A O 1
ATOM 881 N N . ASP A 1 122 ? -12.149 -0.761 7.629 1.00 97.88 122 ASP A N 1
ATOM 882 C CA . ASP A 1 122 ? -13.261 -1.700 7.808 1.00 97.88 122 ASP A CA 1
ATOM 883 C C . ASP A 1 122 ? -13.270 -2.318 9.208 1.00 97.88 122 ASP A C 1
ATOM 885 O O . ASP A 1 122 ? -14.316 -2.393 9.858 1.00 97.88 122 ASP A O 1
ATOM 889 N N . THR A 1 123 ? -12.095 -2.696 9.720 1.00 98.00 123 THR A N 1
ATOM 890 C CA . THR A 1 123 ? -11.956 -3.235 11.081 1.00 98.00 123 THR A CA 1
ATOM 891 C C . THR A 1 123 ? -12.401 -2.210 12.124 1.00 98.00 123 THR A C 1
ATOM 893 O O . THR A 1 123 ? -13.236 -2.513 12.977 1.00 98.00 123 THR A O 1
ATOM 896 N N . ILE A 1 124 ? -11.901 -0.974 12.024 1.00 97.62 124 ILE A N 1
ATOM 897 C CA . ILE A 1 12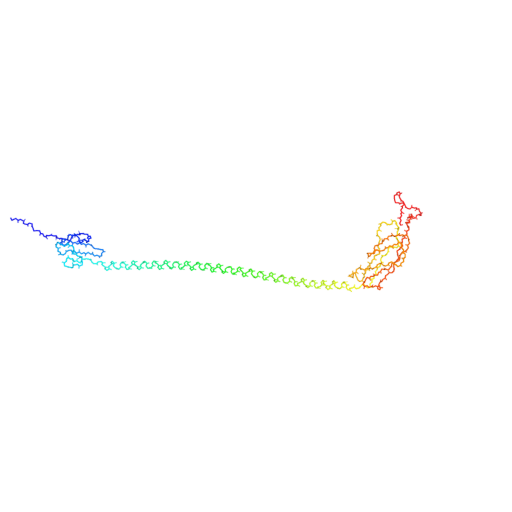4 ? -12.254 0.119 12.941 1.00 97.62 124 ILE A CA 1
ATOM 898 C C . ILE A 1 124 ? -13.752 0.434 12.859 1.00 97.62 124 ILE A C 1
ATOM 900 O O . ILE A 1 124 ? -14.397 0.610 13.892 1.00 97.62 124 ILE A O 1
ATOM 904 N N . SER A 1 125 ? -14.325 0.474 11.655 1.00 97.19 125 SER A N 1
ATOM 905 C CA . SER A 1 125 ? -15.758 0.712 11.442 1.00 97.19 125 SER A CA 1
ATOM 906 C C . SER A 1 125 ? -16.621 -0.389 12.072 1.00 97.19 125 SER A C 1
ATOM 908 O O . SER A 1 125 ? -17.609 -0.107 12.763 1.00 97.19 125 SER A O 1
ATOM 910 N N . GLY A 1 126 ? -16.214 -1.652 11.916 1.00 96.88 126 GLY A N 1
ATOM 911 C CA . GLY A 1 126 ? -16.874 -2.798 12.540 1.00 96.88 126 GLY A CA 1
ATOM 912 C C . GLY A 1 126 ? -16.814 -2.756 14.069 1.00 96.88 126 GLY A C 1
ATOM 913 O O . GLY A 1 126 ? -17.821 -2.993 14.739 1.00 96.88 126 GLY A O 1
ATOM 914 N N . GLU A 1 127 ? -15.661 -2.412 14.642 1.00 97.12 127 GLU A N 1
ATOM 915 C CA . GLU A 1 127 ? -15.503 -2.243 16.092 1.00 97.12 127 GLU A CA 1
ATOM 916 C C . GLU A 1 127 ? -16.305 -1.059 16.638 1.00 97.12 127 GLU A C 1
ATOM 918 O O . GLU A 1 127 ? -16.964 -1.183 17.673 1.00 97.12 127 GLU A O 1
ATOM 923 N N . ALA A 1 128 ? -16.292 0.080 15.943 1.00 97.31 128 ALA A N 1
ATOM 924 C CA . ALA A 1 128 ? -17.067 1.256 16.321 1.00 97.31 128 ALA A CA 1
ATOM 925 C C . ALA A 1 128 ? -18.570 0.947 16.329 1.00 97.31 128 ALA A C 1
ATOM 927 O O . ALA A 1 128 ? -19.262 1.281 17.291 1.00 97.31 128 ALA A O 1
ATOM 928 N N . SER A 1 129 ? -19.059 0.233 15.312 1.00 96.50 129 SER A N 1
ATOM 929 C CA . SER A 1 129 ? -20.459 -0.194 15.227 1.00 96.50 129 SER A CA 1
ATOM 930 C C . SER A 1 129 ? -20.862 -1.080 16.411 1.00 96.50 129 SER A C 1
ATOM 932 O O . SER A 1 129 ? -21.916 -0.865 17.009 1.00 96.50 129 SER A O 1
ATOM 934 N N . LYS A 1 130 ? -20.003 -2.028 16.817 1.00 96.38 130 LYS A N 1
ATOM 935 C CA . LYS A 1 130 ? -20.235 -2.861 18.013 1.00 96.38 130 LYS A CA 1
ATOM 936 C C . LYS A 1 130 ? -20.311 -2.018 19.286 1.00 96.38 130 LYS A C 1
ATOM 938 O O . LYS A 1 130 ? -21.257 -2.167 20.056 1.00 96.38 130 LYS A O 1
ATOM 943 N N . LYS A 1 131 ? -19.371 -1.087 19.474 1.00 96.81 131 LYS A N 1
ATOM 944 C CA . LYS A 1 131 ? -19.360 -0.189 20.640 1.00 96.81 131 LYS A CA 1
ATOM 945 C C . LYS A 1 131 ? -20.599 0.698 20.708 1.00 96.81 131 LYS A C 1
ATOM 947 O O . LYS A 1 131 ? -21.123 0.905 21.795 1.00 96.81 131 LYS A O 1
ATOM 952 N N . ILE A 1 132 ? -21.098 1.195 19.576 1.00 96.38 132 ILE A N 1
ATOM 953 C CA . ILE A 1 132 ? -22.337 1.989 19.538 1.00 96.38 132 ILE A CA 1
ATOM 954 C C . ILE A 1 132 ? -23.523 1.165 20.052 1.00 96.38 132 ILE A C 1
ATOM 956 O O . ILE A 1 132 ? -24.296 1.660 20.870 1.00 96.38 132 ILE A O 1
ATOM 960 N N . VAL A 1 133 ? -23.647 -0.097 19.629 1.00 96.31 133 VAL A N 1
ATOM 961 C CA . VAL A 1 133 ? -24.712 -0.996 20.106 1.00 96.31 133 VAL A CA 1
ATOM 962 C C . VAL A 1 133 ? -24.582 -1.269 21.607 1.00 96.31 133 VAL A C 1
ATOM 964 O O . VAL A 1 133 ? -25.574 -1.201 22.332 1.00 96.31 133 VAL A O 1
ATOM 967 N N . GLU A 1 134 ? -23.368 -1.529 22.097 1.00 96.06 134 GLU A N 1
ATOM 968 C CA . GLU A 1 134 ? -23.109 -1.708 23.533 1.00 96.06 134 GLU A CA 1
ATOM 969 C C . GLU A 1 134 ? -23.458 -0.449 24.341 1.00 96.06 134 GLU A C 1
ATOM 971 O O . GLU A 1 134 ? -24.078 -0.540 25.402 1.00 96.06 134 GLU A O 1
ATOM 976 N N . MET A 1 135 ? -23.112 0.734 23.828 1.00 96.88 135 MET A N 1
ATOM 977 C CA . MET A 1 135 ? -23.436 2.015 24.457 1.00 96.88 135 MET A CA 1
ATOM 978 C C . MET A 1 135 ? -24.943 2.289 24.478 1.00 96.88 135 MET A C 1
ATOM 980 O O . MET A 1 135 ? -25.449 2.761 25.496 1.00 96.88 135 MET A O 1
ATOM 984 N N . ASP A 1 136 ? -25.673 1.977 23.404 1.00 94.38 136 ASP A N 1
ATOM 985 C CA . ASP A 1 136 ? -27.137 2.096 23.368 1.00 94.38 136 ASP A CA 1
ATOM 986 C C . ASP A 1 136 ? -27.798 1.147 24.382 1.00 94.38 136 ASP A C 1
ATOM 988 O O . ASP A 1 136 ? -28.679 1.553 25.145 1.00 94.38 136 ASP A O 1
ATOM 992 N N . ALA A 1 137 ? -27.316 -0.097 24.475 1.00 91.94 137 ALA A N 1
ATOM 993 C CA . ALA A 1 137 ? -27.788 -1.058 25.469 1.00 91.94 137 ALA A CA 1
ATOM 994 C C . ALA A 1 137 ? -27.517 -0.583 26.908 1.00 91.94 137 ALA A C 1
ATOM 996 O O . ALA A 1 137 ? -28.407 -0.647 27.760 1.00 91.94 137 ALA A O 1
ATOM 997 N N . LEU A 1 138 ? -26.318 -0.057 27.179 1.00 92.38 138 LEU A N 1
ATOM 998 C CA . LEU A 1 138 ? -25.966 0.506 28.483 1.00 92.38 138 LEU A CA 1
ATOM 999 C C . LEU A 1 138 ? -26.830 1.726 28.821 1.00 92.38 138 LEU A C 1
ATOM 1001 O O . LEU A 1 138 ? -27.336 1.823 29.937 1.00 92.38 138 LEU A O 1
ATOM 1005 N N . SER A 1 139 ? -27.037 2.628 27.861 1.00 89.81 139 SER A N 1
ATOM 1006 C CA . SER A 1 139 ? -27.893 3.808 28.015 1.00 89.81 139 SER A CA 1
ATOM 1007 C C . SER A 1 139 ? -29.320 3.412 28.404 1.00 89.81 139 SER A C 1
ATOM 1009 O O . SER A 1 139 ? -29.861 3.909 29.396 1.00 89.81 139 SER A O 1
ATOM 1011 N N . LYS A 1 140 ? -29.904 2.433 27.700 1.00 86.75 140 LYS A N 1
ATOM 1012 C CA . LYS A 1 140 ? -31.232 1.883 28.013 1.00 86.75 140 LYS A CA 1
ATOM 1013 C C . LYS A 1 140 ? -31.285 1.239 29.396 1.00 86.75 140 LYS A C 1
ATOM 1015 O O . LYS A 1 140 ? -32.247 1.465 30.130 1.00 86.75 140 LYS A O 1
ATOM 1020 N N . ALA A 1 141 ? -30.260 0.478 29.779 1.00 85.56 141 ALA A N 1
ATOM 1021 C CA . ALA A 1 141 ? -30.184 -0.131 31.105 1.00 85.56 141 ALA A CA 1
ATOM 1022 C C . ALA A 1 141 ? -30.125 0.931 32.217 1.00 85.56 141 ALA A C 1
ATOM 1024 O O . ALA A 1 141 ? -30.889 0.859 33.178 1.00 85.56 141 ALA A O 1
ATOM 1025 N N . VAL A 1 142 ? -29.278 1.954 32.060 1.00 85.38 142 VAL A N 1
ATOM 1026 C CA . VAL A 1 142 ? -29.155 3.070 33.012 1.00 85.38 142 VAL A CA 1
ATOM 1027 C C . VAL A 1 142 ? -30.467 3.844 33.134 1.00 85.38 142 VAL A C 1
ATOM 1029 O O . VAL A 1 142 ? -30.920 4.090 34.252 1.00 85.38 142 VAL A O 1
ATOM 1032 N N . ALA A 1 143 ? -31.119 4.171 32.016 1.00 81.75 143 ALA A N 1
ATOM 1033 C CA . ALA A 1 143 ? -32.430 4.818 32.030 1.00 81.75 143 ALA A CA 1
ATOM 1034 C C . ALA A 1 143 ? -33.487 3.956 32.745 1.00 81.75 143 ALA A C 1
ATOM 1036 O O . ALA A 1 143 ? -34.285 4.473 33.529 1.00 81.75 143 ALA A O 1
ATOM 1037 N N . GLY A 1 144 ? -33.454 2.636 32.537 1.00 78.44 144 GLY A N 1
ATOM 1038 C CA . GLY A 1 144 ? -34.298 1.680 33.253 1.00 78.44 144 GLY A CA 1
ATOM 1039 C C . GLY A 1 144 ? -34.086 1.715 34.769 1.00 78.44 144 GLY A C 1
ATOM 1040 O O . GLY A 1 144 ? -35.060 1.774 35.516 1.00 78.44 144 GLY A O 1
ATOM 1041 N N . TYR A 1 145 ? -32.836 1.748 35.240 1.00 76.38 145 TYR A N 1
ATOM 1042 C CA . TYR A 1 145 ? -32.525 1.831 36.675 1.00 76.38 145 TYR A CA 1
ATOM 1043 C C . TYR A 1 145 ? -32.954 3.158 37.307 1.00 76.38 145 TYR A C 1
ATOM 1045 O O . TYR A 1 145 ? -33.452 3.168 38.432 1.00 76.38 145 TYR A O 1
ATOM 1053 N N . ILE A 1 146 ? -32.789 4.274 36.590 1.00 70.06 146 ILE A N 1
ATOM 1054 C CA . ILE A 1 146 ? -33.194 5.604 37.070 1.00 70.06 146 ILE A CA 1
ATOM 1055 C C . ILE A 1 146 ? -34.719 5.707 37.181 1.00 70.06 146 ILE A C 1
ATOM 1057 O O . ILE A 1 146 ? -35.212 6.329 38.116 1.00 70.06 146 ILE A O 1
ATOM 1061 N N . ASN A 1 147 ? -35.472 5.074 36.280 1.00 74.19 147 ASN A N 1
ATOM 1062 C CA . ASN A 1 147 ? -36.937 5.126 36.296 1.00 74.19 147 ASN A CA 1
ATOM 1063 C C . ASN A 1 147 ? -37.591 4.028 37.152 1.00 74.19 147 ASN A C 1
ATOM 1065 O O . ASN A 1 147 ? -38.792 4.089 37.415 1.00 74.19 147 ASN A O 1
ATOM 1069 N N . ALA A 1 148 ? -36.836 3.020 37.598 1.00 81.62 148 ALA A N 1
ATOM 1070 C CA . ALA A 1 148 ? -37.367 1.939 38.419 1.00 81.62 148 ALA A CA 1
ATOM 1071 C C . ALA A 1 148 ? -37.634 2.409 39.858 1.00 81.62 148 ALA A C 1
ATOM 1073 O O . ALA A 1 148 ? -36.728 2.454 40.690 1.00 81.62 148 ALA A O 1
ATOM 1074 N N . ALA A 1 149 ? -38.896 2.710 40.165 1.00 86.06 149 ALA A N 1
ATOM 1075 C CA . ALA A 1 149 ? -39.332 2.985 41.528 1.00 86.06 149 ALA A CA 1
ATOM 1076 C C . ALA A 1 149 ? -39.282 1.710 42.401 1.00 86.06 149 ALA A C 1
ATOM 1078 O O . ALA A 1 149 ? -39.621 0.617 41.932 1.00 86.06 149 ALA A O 1
ATOM 1079 N N . PRO A 1 150 ? -38.885 1.814 43.682 1.00 90.81 150 PRO A N 1
ATOM 1080 C CA . PRO A 1 150 ? -38.939 0.686 44.600 1.00 90.81 150 PRO A CA 1
ATOM 1081 C C . PRO A 1 150 ? -40.393 0.282 44.882 1.00 90.81 150 PRO A C 1
ATOM 1083 O O . PRO A 1 150 ? -41.277 1.132 44.986 1.00 90.81 150 PRO A O 1
ATOM 1086 N N . VAL A 1 151 ? -40.627 -1.020 45.067 1.00 92.06 151 VAL A N 1
ATOM 1087 C CA . VAL A 1 151 ? -41.936 -1.601 45.446 1.00 92.06 151 VAL A CA 1
ATOM 1088 C C . VAL A 1 151 ? -41.970 -2.095 46.890 1.00 92.06 151 VAL A C 1
ATOM 1090 O O . VAL A 1 151 ? -43.035 -2.346 47.444 1.00 92.06 151 VAL A O 1
ATOM 1093 N N . ARG A 1 152 ? -40.802 -2.246 47.523 1.00 91.88 152 ARG A N 1
ATOM 1094 C CA . ARG A 1 152 ? -40.693 -2.629 48.934 1.00 91.88 152 ARG A CA 1
ATOM 1095 C C . ARG A 1 152 ? -39.458 -2.003 49.565 1.00 91.88 152 ARG A C 1
ATOM 1097 O O . ARG A 1 152 ? -38.385 -2.008 48.965 1.00 91.88 152 ARG A O 1
ATOM 1104 N N . MET A 1 153 ? -39.599 -1.543 50.806 1.00 95.25 153 MET A N 1
ATOM 1105 C CA . MET A 1 153 ? -38.502 -1.043 51.633 1.00 95.25 153 MET A CA 1
ATOM 1106 C C . MET A 1 153 ? -38.364 -1.879 52.908 1.00 95.25 153 MET A C 1
ATOM 1108 O O . MET A 1 153 ? -39.357 -2.241 53.532 1.00 95.25 153 MET A O 1
ATOM 1112 N N . LEU A 1 154 ? -37.129 -2.165 53.309 1.00 95.25 154 LEU A N 1
ATOM 1113 C CA . LEU A 1 154 ? -36.788 -2.633 54.650 1.00 95.25 154 LEU A CA 1
ATOM 1114 C C . LEU A 1 154 ? -35.952 -1.563 55.343 1.00 95.25 154 LEU A C 1
ATOM 1116 O O . LEU A 1 154 ? -34.975 -1.080 54.765 1.00 95.25 154 LEU A O 1
ATOM 1120 N N . VAL A 1 155 ? -36.318 -1.225 56.578 1.00 95.38 155 VAL A N 1
ATOM 1121 C CA . VAL A 1 155 ? -35.579 -0.275 57.410 1.00 95.38 155 VAL A CA 1
ATOM 1122 C C . VAL A 1 155 ? -34.943 -1.007 58.587 1.00 95.38 155 VAL A C 1
ATOM 1124 O O . VAL A 1 155 ? -35.595 -1.766 59.298 1.00 95.38 155 VAL A O 1
ATOM 1127 N N . SER A 1 156 ? -33.651 -0.770 58.795 1.00 94.88 156 SER A N 1
ATOM 1128 C CA . SER A 1 156 ? -32.877 -1.296 59.916 1.00 94.88 156 SER A CA 1
ATOM 1129 C C . SER A 1 156 ? -32.558 -0.162 60.881 1.00 94.88 156 SER A C 1
ATOM 1131 O O . SER A 1 156 ? -31.818 0.758 60.528 1.00 94.88 156 SER A O 1
ATOM 1133 N N . VAL A 1 157 ? -33.071 -0.247 62.109 1.00 93.38 157 VAL A N 1
ATOM 1134 C CA . VAL A 1 157 ? -32.834 0.735 63.176 1.00 93.38 157 VAL A CA 1
ATOM 1135 C C . VAL A 1 157 ? -32.174 0.070 64.390 1.00 93.38 157 VAL A C 1
ATOM 1137 O O . VAL A 1 157 ? -32.564 -1.038 64.767 1.00 93.38 157 VAL A O 1
ATOM 1140 N N . PRO A 1 158 ? -31.191 0.720 65.039 1.00 86.38 158 PRO A N 1
ATOM 1141 C CA . PRO A 1 158 ? -30.658 0.242 66.308 1.00 86.38 158 PRO A CA 1
ATOM 1142 C C . PRO A 1 158 ? -31.707 0.385 67.424 1.00 86.38 158 PRO A C 1
ATOM 1144 O O . PRO A 1 158 ? -32.212 1.476 67.673 1.00 86.38 158 PRO A O 1
ATOM 1147 N N . VAL A 1 159 ? -31.985 -0.709 68.141 1.00 77.00 159 VAL A N 1
ATOM 1148 C CA . VAL A 1 159 ? -33.028 -0.777 69.190 1.00 77.00 159 VAL A CA 1
ATOM 1149 C C . VAL A 1 159 ? -32.810 0.245 70.316 1.00 77.00 159 VAL A C 1
ATOM 1151 O O . VAL A 1 159 ? -33.752 0.873 70.791 1.00 77.00 159 VAL A O 1
ATOM 1154 N N . SER A 1 160 ? -31.565 0.425 70.765 1.00 87.69 160 SER A N 1
ATOM 1155 C CA . SER A 1 160 ? -31.193 1.496 71.694 1.00 87.69 160 SER A CA 1
ATOM 1156 C C . SER A 1 160 ? -29.719 1.850 71.541 1.00 87.69 160 SER A C 1
ATOM 1158 O O . SER A 1 160 ? -28.889 0.973 71.295 1.00 87.69 160 SER A O 1
ATOM 1160 N N . ILE A 1 161 ? -29.383 3.126 71.717 1.00 91.62 161 ILE A N 1
ATOM 1161 C CA . ILE A 1 161 ? -28.009 3.623 71.626 1.00 91.62 161 ILE A CA 1
ATOM 1162 C C . ILE A 1 161 ? -27.626 4.251 72.967 1.00 91.62 161 ILE A C 1
ATOM 1164 O O . ILE A 1 161 ? -28.337 5.098 73.501 1.00 91.62 161 ILE A O 1
ATOM 1168 N N . SER A 1 162 ? -26.490 3.835 73.523 1.00 90.69 162 SER A N 1
ATOM 1169 C CA . SER A 1 162 ? -25.916 4.458 74.718 1.00 90.69 162 SER A CA 1
ATOM 1170 C C . SER A 1 162 ? -25.223 5.777 74.368 1.00 90.69 162 SER A C 1
ATOM 1172 O O . SER A 1 162 ? -24.485 5.833 73.385 1.00 90.69 162 SER A O 1
ATOM 1174 N N . THR A 1 163 ? -25.351 6.806 75.212 1.00 90.56 163 THR A N 1
ATOM 1175 C CA . THR A 1 163 ? -24.612 8.081 75.061 1.00 90.56 163 THR A CA 1
ATOM 1176 C C . THR A 1 163 ? -23.088 7.927 75.101 1.00 90.56 163 THR A C 1
ATOM 1178 O O . THR A 1 163 ? -22.365 8.835 74.701 1.00 90.56 163 THR A O 1
ATOM 1181 N N . LYS A 1 164 ? -22.569 6.788 75.582 1.00 87.69 164 LYS A N 1
ATOM 1182 C CA . LYS A 1 164 ? -21.130 6.469 75.575 1.00 87.69 164 LYS A CA 1
ATOM 1183 C C . LYS A 1 164 ? -20.723 5.513 74.449 1.00 87.69 164 LYS A C 1
ATOM 1185 O O . LYS A 1 164 ? -19.559 5.109 74.402 1.00 87.69 164 LYS A O 1
ATOM 1190 N N . ASN A 1 165 ? -21.636 5.148 73.546 1.00 85.81 165 ASN A N 1
ATOM 1191 C CA . ASN A 1 165 ? -21.282 4.363 72.368 1.00 85.81 165 ASN A CA 1
ATOM 1192 C C . ASN A 1 165 ? -20.439 5.218 71.409 1.00 85.81 165 ASN A C 1
ATOM 1194 O O . ASN A 1 165 ? -20.870 6.279 70.971 1.00 85.81 165 ASN A O 1
ATOM 1198 N N . LYS A 1 166 ? -19.229 4.752 71.088 1.00 81.75 166 LYS A N 1
ATOM 1199 C CA . LYS A 1 166 ? -18.300 5.448 70.183 1.00 81.75 166 LYS A CA 1
ATOM 1200 C C . LYS A 1 166 ? -18.476 5.047 68.715 1.00 81.75 166 LYS A C 1
ATOM 1202 O O . LYS A 1 166 ? -17.915 5.700 67.841 1.00 81.75 166 LYS A O 1
ATOM 1207 N N . LEU A 1 167 ? -19.219 3.974 68.440 1.00 87.12 167 LEU A N 1
ATOM 1208 C CA . LEU A 1 167 ? -19.500 3.528 67.079 1.00 87.12 167 LEU A CA 1
ATOM 1209 C C . LEU A 1 167 ? -20.643 4.353 66.496 1.00 87.12 167 LEU A C 1
ATOM 1211 O O . LEU A 1 167 ? -21.749 4.343 67.044 1.00 87.12 167 LEU A O 1
ATOM 1215 N N . ARG A 1 168 ? -20.388 5.011 65.361 1.00 85.69 168 ARG A N 1
ATOM 1216 C CA . ARG A 1 168 ? -21.427 5.709 64.597 1.00 85.69 168 ARG A CA 1
ATOM 1217 C C . ARG A 1 168 ? -22.519 4.717 64.207 1.00 85.69 168 ARG A C 1
ATOM 1219 O O . ARG A 1 168 ? -22.236 3.668 63.635 1.00 85.69 168 ARG A O 1
ATOM 1226 N N . GLN A 1 169 ? -23.754 5.049 64.558 1.00 93.62 169 GLN A N 1
ATOM 1227 C CA . GLN A 1 169 ? -24.936 4.276 64.198 1.00 93.62 169 GLN A CA 1
ATOM 1228 C C . GLN A 1 169 ? -25.650 4.966 63.042 1.00 93.62 169 GLN A C 1
ATOM 1230 O O . GLN A 1 169 ? -25.483 6.168 62.835 1.00 93.62 169 GLN A O 1
ATOM 1235 N N . LYS A 1 170 ? -26.460 4.215 62.302 1.00 94.50 170 LYS A N 1
ATOM 1236 C CA . LYS A 1 170 ? -27.263 4.760 61.211 1.00 94.50 170 LYS A CA 1
ATOM 1237 C C . LYS A 1 170 ? -28.614 4.071 61.120 1.00 94.50 170 LYS A C 1
ATOM 1239 O O . LYS A 1 170 ? -28.753 2.924 61.548 1.00 94.50 170 LYS A O 1
ATOM 1244 N N . ILE A 1 171 ? -29.570 4.754 60.510 1.00 95.50 171 ILE A N 1
ATOM 1245 C CA . ILE A 1 171 ? -30.786 4.139 59.987 1.00 95.50 171 ILE A CA 1
ATOM 1246 C C . ILE A 1 171 ? -30.425 3.563 58.615 1.00 95.50 171 ILE A C 1
ATOM 1248 O O . ILE A 1 171 ? -30.011 4.285 57.713 1.00 95.50 171 ILE A O 1
ATOM 1252 N N . GLY A 1 172 ? -30.487 2.242 58.473 1.00 93.69 172 GLY A N 1
ATOM 1253 C CA . GLY A 1 172 ? -30.195 1.556 57.215 1.00 93.69 172 GLY A CA 1
ATOM 1254 C C . GLY A 1 172 ? -31.457 1.340 56.390 1.00 93.69 172 GLY A C 1
ATOM 1255 O O . GLY A 1 172 ? -32.503 1.033 56.952 1.00 93.69 172 GLY A O 1
ATOM 1256 N N . ILE A 1 173 ? -31.340 1.424 55.065 1.00 93.88 173 ILE A N 1
ATOM 1257 C CA . ILE A 1 173 ? -32.418 1.077 54.134 1.00 93.88 173 ILE A CA 1
ATOM 1258 C C . ILE A 1 173 ? -31.984 -0.015 53.159 1.00 93.88 173 ILE A C 1
ATOM 1260 O O . ILE A 1 173 ? -30.828 -0.077 52.741 1.00 93.88 173 ILE A O 1
ATOM 1264 N N . THR A 1 174 ? -32.924 -0.874 52.779 1.00 93.81 174 THR A N 1
ATOM 1265 C CA . THR A 1 174 ? -32.800 -1.794 51.643 1.00 93.81 174 THR A CA 1
ATOM 1266 C C . THR A 1 174 ? -34.060 -1.689 50.799 1.00 93.81 174 THR A C 1
ATOM 1268 O O . THR A 1 174 ? -35.154 -1.975 51.284 1.00 93.81 174 THR A O 1
ATOM 1271 N N . LEU A 1 175 ? -33.907 -1.266 49.547 1.00 92.50 175 LEU A N 1
ATOM 1272 C CA . LEU A 1 175 ? -35.002 -1.126 48.593 1.00 92.50 175 LEU A CA 1
ATOM 1273 C C . LEU A 1 175 ? -35.015 -2.302 47.618 1.00 92.50 175 LEU A C 1
ATOM 1275 O O . LEU A 1 175 ? -33.959 -2.806 47.226 1.00 92.50 175 LEU A O 1
ATOM 1279 N N . PHE A 1 176 ? -36.219 -2.743 47.257 1.00 90.94 176 PHE A N 1
ATOM 1280 C CA . PHE A 1 176 ? -36.445 -3.809 46.293 1.00 90.94 176 PHE A CA 1
ATOM 1281 C C . PHE A 1 176 ? -37.245 -3.290 45.101 1.00 90.94 176 PHE A C 1
ATOM 1283 O O . PHE A 1 176 ? -38.230 -2.573 45.307 1.00 90.94 176 PHE A O 1
ATOM 1290 N N . PRO A 1 177 ? -36.883 -3.715 43.883 1.00 88.25 177 PRO A N 1
ATOM 1291 C CA . PRO A 1 177 ? -35.749 -4.595 43.553 1.00 88.25 177 PRO A CA 1
ATOM 1292 C C . PRO A 1 177 ? -34.377 -3.918 43.767 1.00 88.25 177 PRO A C 1
ATOM 1294 O O . PRO A 1 177 ? -34.284 -2.699 43.801 1.00 88.25 177 PRO A O 1
ATOM 1297 N N . SER A 1 178 ? -33.298 -4.690 43.951 1.00 86.19 178 SER A N 1
ATOM 1298 C CA . SER A 1 178 ? -31.991 -4.165 44.411 1.00 86.19 178 SER A CA 1
ATOM 1299 C C . SER A 1 178 ? -31.288 -3.209 43.436 1.00 86.19 178 SER A C 1
ATOM 1301 O O . SER A 1 178 ? -30.341 -2.533 43.846 1.00 86.19 178 SER A O 1
ATOM 1303 N N . TYR A 1 179 ? -31.742 -3.171 42.180 1.00 82.56 179 TYR A N 1
ATOM 1304 C CA . TYR A 1 179 ? -31.229 -2.317 41.109 1.00 82.56 179 TYR A CA 1
ATOM 1305 C C . TYR A 1 179 ? -31.847 -0.909 41.073 1.00 82.56 179 TYR A C 1
ATOM 1307 O O . TYR A 1 179 ? -31.388 -0.080 40.293 1.00 82.56 179 TYR A O 1
ATOM 1315 N N . CYS A 1 180 ? -32.871 -0.618 41.887 1.00 85.00 180 CYS A N 1
ATOM 1316 C CA . CYS A 1 180 ? -33.378 0.751 42.033 1.00 85.00 180 CYS A CA 1
ATOM 1317 C C . CYS A 1 180 ? -32.379 1.643 42.793 1.00 85.00 180 CYS A C 1
ATOM 1319 O O . CYS A 1 180 ? -31.500 1.162 43.521 1.00 85.00 180 CYS A O 1
ATOM 1321 N N . LEU A 1 181 ? -32.522 2.961 42.647 1.00 83.56 181 LEU A N 1
ATOM 1322 C CA . LEU A 1 181 ? -31.665 3.920 43.340 1.00 83.56 181 LEU A CA 1
ATOM 1323 C C . LEU A 1 181 ? -31.933 3.894 44.853 1.00 83.56 181 LEU A C 1
ATOM 1325 O O . LEU A 1 181 ? -33.062 4.030 45.320 1.00 83.56 181 LEU A O 1
ATOM 1329 N N . LYS A 1 182 ? -30.869 3.754 45.651 1.00 85.38 182 LYS A N 1
ATOM 1330 C CA . LYS A 1 182 ? -30.936 3.575 47.114 1.00 85.38 182 LYS A CA 1
ATOM 1331 C C . LYS A 1 182 ? -31.010 4.901 47.876 1.00 85.38 182 LYS A C 1
ATOM 1333 O O . LYS A 1 182 ? -30.219 5.138 48.785 1.00 85.38 182 LYS A O 1
ATOM 1338 N N . ASN A 1 183 ? -31.963 5.751 47.506 1.00 88.06 183 ASN A N 1
ATOM 1339 C CA . ASN A 1 183 ? -32.097 7.102 48.049 1.00 88.06 183 ASN A CA 1
ATOM 1340 C C . ASN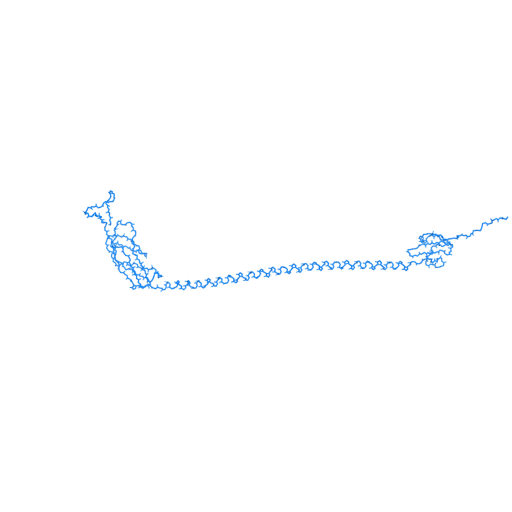 A 1 183 ? -33.338 7.220 48.944 1.00 88.06 183 ASN A C 1
ATOM 1342 O O . ASN A 1 183 ? -34.461 7.003 48.477 1.00 88.06 183 ASN A O 1
ATOM 1346 N N . ALA A 1 184 ? -33.148 7.626 50.202 1.00 93.19 184 ALA A N 1
ATOM 1347 C CA . ALA A 1 184 ? -34.232 7.935 51.132 1.00 93.19 184 ALA A CA 1
ATOM 1348 C C . ALA A 1 184 ? -33.981 9.229 51.910 1.00 93.19 184 ALA A C 1
ATOM 1350 O O . ALA A 1 184 ? -32.841 9.599 52.178 1.00 93.19 184 ALA A O 1
ATOM 1351 N N . LEU A 1 185 ? -35.074 9.884 52.287 1.00 95.06 185 LEU A N 1
ATOM 1352 C CA . LEU A 1 185 ? -35.110 11.037 53.172 1.00 95.06 185 LEU A CA 1
ATOM 1353 C C . LEU A 1 185 ? -35.399 10.572 54.600 1.00 95.06 185 LEU A C 1
ATOM 1355 O O . LEU A 1 185 ? -36.276 9.735 54.821 1.00 95.06 185 LEU A O 1
ATOM 1359 N N . TYR A 1 186 ? -34.676 11.142 55.561 1.00 96.00 186 TYR A N 1
ATOM 1360 C CA . TYR A 1 186 ? -34.839 10.876 56.988 1.00 96.00 186 TYR A CA 1
ATOM 1361 C C . TYR A 1 186 ? -35.418 12.122 57.654 1.00 96.00 186 TYR A C 1
ATOM 1363 O O . TYR A 1 186 ? -34.700 13.074 57.947 1.00 96.00 186 TYR A O 1
ATOM 1371 N N . GLN A 1 187 ? -36.730 12.142 57.869 1.00 95.38 187 GLN A N 1
ATOM 1372 C CA . GLN A 1 187 ? -37.423 13.296 58.436 1.00 95.38 187 GLN A CA 1
ATOM 1373 C C . GLN A 1 187 ? -37.717 13.059 59.915 1.00 95.38 187 GLN A C 1
ATOM 1375 O O . GLN A 1 187 ? -38.485 12.160 60.254 1.00 95.38 187 GLN A O 1
ATOM 1380 N N . ARG A 1 188 ? -37.144 13.870 60.811 1.00 94.69 188 ARG A N 1
ATOM 1381 C CA . ARG A 1 188 ? -37.483 13.818 62.241 1.00 94.69 188 ARG A CA 1
ATOM 1382 C C . ARG A 1 188 ? -38.879 14.398 62.470 1.00 94.69 188 ARG A C 1
ATOM 1384 O O . ARG A 1 188 ? -39.155 15.523 62.068 1.00 94.69 188 ARG A O 1
ATOM 1391 N N . ILE A 1 189 ? -39.736 13.634 63.141 1.00 94.69 189 ILE A N 1
ATOM 1392 C CA . ILE A 1 189 ? -41.143 13.982 63.400 1.00 94.69 189 ILE A CA 1
ATOM 1393 C C . ILE A 1 189 ? -41.352 14.416 64.849 1.00 94.69 189 ILE A C 1
ATOM 1395 O O . ILE A 1 189 ? -42.187 15.269 65.134 1.00 94.69 189 ILE A O 1
ATOM 1399 N N . SER A 1 190 ? -40.598 13.836 65.783 1.00 94.62 190 SER A N 1
ATOM 1400 C CA . SER A 1 190 ? -40.672 14.195 67.199 1.00 94.62 190 SER A CA 1
ATOM 1401 C C . SER A 1 190 ? -39.402 13.805 67.952 1.00 94.62 190 SER A C 1
ATOM 1403 O O . SER A 1 190 ? -38.625 12.964 67.491 1.00 94.62 190 SER A O 1
ATOM 1405 N N . GLY A 1 191 ? -39.218 14.404 69.131 1.00 93.56 191 GLY A N 1
ATOM 1406 C CA . GLY A 1 191 ? -38.033 14.221 69.967 1.00 93.56 191 GLY A CA 1
ATOM 1407 C C . GLY A 1 191 ? -36.828 15.040 69.496 1.00 93.56 191 GLY A C 1
ATOM 1408 O O . GLY A 1 191 ? -36.788 15.551 68.380 1.00 93.56 191 GLY A O 1
ATOM 1409 N N . ASN A 1 192 ? -35.849 15.190 70.385 1.00 94.38 192 ASN A N 1
ATOM 1410 C CA . ASN A 1 192 ? -34.607 15.935 70.153 1.00 94.38 192 ASN A CA 1
ATOM 1411 C C . ASN A 1 192 ? -33.369 15.188 70.687 1.00 94.38 192 ASN A C 1
ATOM 1413 O O . ASN A 1 192 ? -32.314 15.786 70.872 1.00 94.38 192 ASN A O 1
ATOM 1417 N N . SER A 1 193 ? -33.496 13.885 70.961 1.00 93.81 193 SER A N 1
ATOM 1418 C CA . SER A 1 193 ? -32.415 13.066 71.522 1.00 93.81 193 SER A CA 1
ATOM 1419 C C . SER A 1 193 ? -31.350 12.691 70.489 1.00 93.81 193 SER A C 1
ATOM 1421 O O . SER A 1 193 ? -30.193 12.454 70.840 1.00 93.81 193 SER A O 1
ATOM 1423 N N . VAL A 1 194 ? -31.713 12.652 69.207 1.00 93.88 194 VAL A N 1
ATOM 1424 C CA . VAL A 1 194 ? -30.816 12.293 68.105 1.00 93.88 194 VAL A CA 1
ATOM 1425 C C . VAL A 1 194 ? -31.239 13.004 66.818 1.00 93.88 194 VAL A C 1
ATOM 1427 O O . VAL A 1 194 ? -32.420 13.296 66.606 1.00 93.88 194 VAL A O 1
ATOM 1430 N N . ASP A 1 195 ? -30.267 13.298 65.963 1.00 93.62 195 ASP A N 1
ATOM 1431 C CA . ASP A 1 195 ? -30.475 13.778 64.597 1.00 93.62 195 ASP A CA 1
ATOM 1432 C C . ASP A 1 195 ? -29.998 12.758 63.565 1.00 93.62 195 ASP A C 1
ATOM 1434 O O . ASP A 1 195 ? -29.174 11.900 63.888 1.00 93.62 195 ASP A O 1
ATOM 1438 N N . ALA A 1 196 ? -30.495 12.863 62.336 1.00 94.38 196 ALA A N 1
ATOM 1439 C CA . ALA A 1 196 ? -30.046 12.065 61.202 1.00 94.38 196 ALA A CA 1
ATOM 1440 C C . ALA A 1 196 ? -29.542 12.985 60.085 1.00 94.38 196 ALA A C 1
ATOM 1442 O O . ALA A 1 196 ? -30.237 13.915 59.681 1.00 94.38 196 ALA A O 1
ATOM 1443 N N . ASP A 1 197 ? -28.342 12.720 59.569 1.00 93.12 197 ASP A N 1
ATOM 1444 C CA . ASP A 1 197 ? -27.857 13.401 58.367 1.00 93.12 197 ASP A CA 1
ATOM 1445 C C . ASP A 1 197 ? -28.590 12.892 57.100 1.00 93.12 197 ASP A C 1
ATOM 1447 O O . ASP A 1 197 ? -29.290 11.873 57.149 1.00 93.12 197 ASP A O 1
ATOM 1451 N N . PRO A 1 198 ? -28.424 13.544 55.933 1.00 91.31 198 PRO A N 1
ATOM 1452 C CA . PRO A 1 198 ? -29.036 13.079 54.684 1.00 91.31 198 PRO A CA 1
ATOM 1453 C C . PRO A 1 198 ? -28.631 11.657 54.245 1.00 91.31 198 PRO A C 1
ATOM 1455 O O . PRO A 1 198 ? -29.294 11.070 53.396 1.00 91.31 198 PRO A O 1
ATOM 1458 N N . SER A 1 199 ? -27.561 11.084 54.809 1.00 91.19 199 SER A N 1
ATOM 1459 C CA . SER A 1 199 ? -27.123 9.698 54.571 1.00 91.19 199 SER A CA 1
ATOM 1460 C C . SER A 1 199 ? -27.681 8.700 55.601 1.00 91.19 199 SER A C 1
ATOM 1462 O O . SER A 1 199 ? -27.382 7.504 55.526 1.00 91.19 199 SER A O 1
ATOM 1464 N N . GLY A 1 200 ? -28.487 9.166 56.560 1.00 92.69 200 GLY A N 1
ATOM 1465 C CA . GLY A 1 200 ? -29.087 8.371 57.630 1.00 92.69 200 GLY A CA 1
ATOM 1466 C C . GLY A 1 200 ? -28.165 8.114 58.823 1.00 92.69 200 GLY A C 1
ATOM 1467 O O . GLY A 1 200 ? -28.521 7.317 59.697 1.00 92.69 200 GLY A O 1
ATOM 1468 N N . ASN A 1 201 ? -26.983 8.740 58.888 1.00 94.62 201 ASN A N 1
ATOM 1469 C CA . ASN A 1 201 ? -26.093 8.601 60.041 1.00 94.62 201 ASN A CA 1
ATOM 1470 C C . ASN A 1 201 ? -26.634 9.393 61.227 1.00 94.62 201 ASN A C 1
ATOM 1472 O O . ASN A 1 201 ? -27.077 10.530 61.083 1.00 94.62 201 ASN A O 1
ATOM 1476 N N . LEU A 1 202 ? -26.551 8.792 62.410 1.00 94.56 202 LEU A N 1
ATOM 1477 C CA . LEU A 1 202 ? -27.152 9.328 63.621 1.00 94.56 202 LEU A CA 1
ATOM 1478 C C . LEU A 1 202 ? -26.150 10.152 64.438 1.00 94.56 202 LEU A C 1
ATOM 1480 O O . LEU A 1 202 ? -25.075 9.663 64.799 1.00 94.56 202 LEU A O 1
ATOM 1484 N N . ALA A 1 203 ? -26.542 11.375 64.790 1.00 93.00 203 ALA A N 1
ATOM 1485 C CA . ALA A 1 203 ? -25.824 12.274 65.688 1.00 93.00 203 ALA A CA 1
ATOM 1486 C C . ALA A 1 203 ? -26.558 12.369 67.032 1.00 93.00 203 ALA A C 1
ATOM 1488 O O . ALA A 1 203 ? -27.694 12.833 67.104 1.00 93.00 203 ALA A O 1
ATOM 1489 N N . ILE A 1 204 ? -25.925 11.904 68.109 1.00 92.94 204 ILE A N 1
ATOM 1490 C CA . ILE A 1 204 ? -26.537 11.872 69.443 1.00 92.94 204 ILE A CA 1
ATOM 1491 C C . ILE A 1 204 ? -26.503 13.275 70.059 1.00 92.94 204 ILE A C 1
ATOM 1493 O O . ILE A 1 204 ? -25.426 13.851 70.199 1.00 92.94 204 ILE A O 1
ATOM 1497 N N . LEU A 1 205 ? -27.664 13.788 70.470 1.00 92.44 205 LEU A N 1
ATOM 1498 C CA . LEU A 1 205 ? -27.824 15.123 71.061 1.00 92.44 205 LEU A CA 1
ATOM 1499 C C . LEU A 1 205 ? -28.159 15.070 72.558 1.00 92.44 205 LEU A C 1
ATOM 1501 O O . LEU A 1 205 ? -27.776 15.954 73.318 1.00 92.44 205 LEU A O 1
ATOM 1505 N N . GLY A 1 206 ? -28.843 14.017 73.003 1.00 91.44 206 GLY A N 1
ATOM 1506 C CA . GLY A 1 206 ? -29.264 13.854 74.391 1.00 91.44 206 GLY A CA 1
ATOM 1507 C C . GLY A 1 206 ? -29.947 12.512 74.624 1.00 91.44 206 GLY A C 1
ATOM 1508 O O . GLY A 1 206 ? -30.085 11.702 73.714 1.00 91.44 206 GLY A O 1
ATOM 1509 N N . THR A 1 207 ? -30.374 12.244 75.853 1.00 94.12 207 THR A N 1
ATOM 1510 C CA . THR A 1 207 ? -31.166 11.045 76.168 1.00 94.12 207 THR A CA 1
ATOM 1511 C C . THR A 1 207 ? -32.630 11.237 75.788 1.00 94.12 207 THR A C 1
ATOM 1513 O O . THR A 1 207 ? -33.154 12.340 75.897 1.00 94.12 207 THR A O 1
ATOM 1516 N N . GLY A 1 208 ? -33.311 10.161 75.404 1.00 94.12 208 GLY A N 1
ATOM 1517 C CA . GLY A 1 208 ? -34.733 10.172 75.068 1.00 94.12 208 GLY A CA 1
ATOM 1518 C C . GLY A 1 208 ? -35.026 9.481 73.743 1.00 94.12 208 GLY A C 1
ATOM 1519 O O . GLY A 1 208 ? -34.140 8.916 73.095 1.00 94.12 208 GLY A O 1
ATOM 1520 N N . LYS A 1 209 ? -36.283 9.539 73.319 1.00 95.00 209 LYS A N 1
ATOM 1521 C CA . LYS A 1 209 ? -36.770 8.909 72.091 1.00 95.00 209 LYS A CA 1
ATOM 1522 C C . LYS A 1 209 ? -36.970 9.965 71.005 1.00 95.00 209 LYS A C 1
ATOM 1524 O O . LYS A 1 209 ? -37.649 10.957 71.255 1.00 95.00 209 LYS A O 1
ATOM 1529 N N . SER A 1 210 ? -36.400 9.742 69.823 1.00 95.75 210 SER A N 1
ATOM 1530 C CA . SER A 1 210 ? -36.695 10.533 68.623 1.00 95.75 210 SER A CA 1
ATOM 1531 C C . SER A 1 210 ? -37.300 9.642 67.549 1.00 95.75 210 SER A C 1
ATOM 1533 O O . SER A 1 210 ? -36.894 8.491 67.388 1.00 95.75 210 SER A O 1
ATOM 1535 N N . THR A 1 211 ? -38.272 10.182 66.825 1.00 96.44 211 THR A N 1
ATOM 1536 C CA . THR A 1 211 ? -39.051 9.455 65.819 1.00 96.44 211 THR A CA 1
ATOM 1537 C C . THR A 1 211 ? -38.755 10.015 64.439 1.00 96.44 211 THR A C 1
ATOM 1539 O O . THR A 1 211 ? -38.7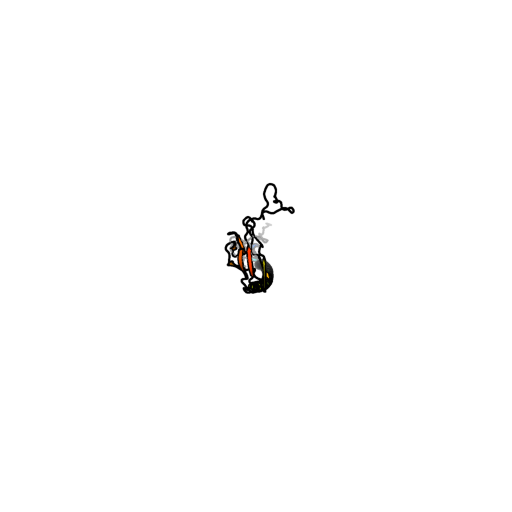65 11.235 64.265 1.00 96.44 211 THR A O 1
ATOM 1542 N N . PHE A 1 212 ? -38.548 9.142 63.456 1.00 96.50 212 PHE A N 1
ATOM 1543 C CA . PHE A 1 212 ? -38.260 9.516 62.073 1.00 96.50 212 PHE A CA 1
ATOM 1544 C C . PHE A 1 212 ? -39.240 8.861 61.098 1.00 96.50 212 PHE A C 1
ATOM 1546 O O . PHE A 1 212 ? -39.648 7.715 61.297 1.00 96.50 212 PHE A O 1
ATOM 1553 N N . TYR A 1 213 ? -39.561 9.564 60.014 1.00 97.12 213 TYR A N 1
ATOM 1554 C CA . TYR A 1 213 ? -40.008 8.940 58.774 1.00 97.12 213 TYR A CA 1
ATOM 1555 C C . TYR A 1 213 ? -38.807 8.683 57.877 1.00 97.12 213 TYR A C 1
ATOM 1557 O O . TYR A 1 213 ? -37.995 9.573 57.632 1.00 97.12 213 TYR A O 1
ATOM 1565 N N . VAL A 1 214 ? -38.714 7.451 57.389 1.00 96.75 214 VAL A N 1
ATOM 1566 C CA . VAL A 1 214 ? -37.772 7.045 56.350 1.00 96.75 214 VAL A CA 1
ATOM 1567 C C . VAL A 1 214 ? -38.563 6.928 55.061 1.00 96.75 214 VAL A C 1
ATOM 1569 O O . VAL A 1 214 ? -39.464 6.097 54.983 1.00 96.75 214 VAL A O 1
ATOM 1572 N N . ILE A 1 215 ? -38.272 7.782 54.083 1.00 96.00 215 ILE A N 1
ATOM 1573 C CA . ILE A 1 215 ? -39.105 7.965 52.889 1.00 96.00 215 ILE A CA 1
ATOM 1574 C C . ILE A 1 215 ? -38.243 7.725 51.648 1.00 96.00 215 ILE A C 1
ATOM 1576 O O . ILE A 1 215 ? -37.333 8.516 51.399 1.00 96.00 215 ILE A O 1
ATOM 1580 N N . PRO A 1 216 ? -38.484 6.675 50.846 1.00 93.88 216 PRO A N 1
ATOM 1581 C CA . PRO A 1 216 ? -37.753 6.500 49.602 1.00 93.88 216 PRO A CA 1
ATOM 1582 C C . PRO A 1 216 ? -38.164 7.567 48.586 1.00 93.88 216 PRO A C 1
ATOM 1584 O O . PRO A 1 216 ? -39.341 7.862 48.399 1.00 93.88 216 PRO A O 1
ATOM 1587 N N . THR A 1 217 ? -37.172 8.139 47.910 1.00 90.06 217 THR A N 1
ATOM 1588 C CA . THR A 1 217 ? -37.360 9.314 47.035 1.00 90.06 217 THR A CA 1
ATOM 1589 C C . THR A 1 217 ? -38.170 9.035 45.766 1.00 90.06 217 THR A C 1
ATOM 1591 O O . THR A 1 217 ? -38.775 9.952 45.225 1.00 90.06 217 THR A O 1
ATOM 1594 N N . GLN A 1 218 ? -38.202 7.783 45.303 1.00 89.12 218 GLN A N 1
ATOM 1595 C CA . GLN A 1 218 ? -38.885 7.380 44.066 1.00 89.12 218 GLN A CA 1
ATOM 1596 C C . GLN A 1 218 ? -40.263 6.741 44.294 1.00 89.12 218 GLN A C 1
ATOM 1598 O O . GLN A 1 218 ? -40.989 6.506 43.336 1.00 89.12 218 GLN A O 1
ATOM 1603 N N . ASN A 1 219 ? -40.623 6.431 45.542 1.00 91.38 219 ASN A N 1
ATOM 1604 C CA . ASN A 1 219 ? -41.949 5.930 45.897 1.00 91.38 219 ASN A CA 1
ATOM 1605 C C . ASN A 1 219 ? -42.241 6.277 47.359 1.00 91.38 219 ASN A C 1
ATOM 1607 O O . ASN A 1 219 ? -41.914 5.519 48.274 1.00 91.38 219 ASN A O 1
ATOM 1611 N N . THR A 1 220 ? -42.825 7.448 47.583 1.00 93.44 220 THR A N 1
ATOM 1612 C CA . THR A 1 220 ? -43.025 7.983 48.932 1.00 93.44 220 THR A CA 1
ATOM 1613 C C . THR A 1 220 ? -44.030 7.176 49.751 1.00 93.44 220 THR A C 1
ATOM 1615 O O . THR A 1 220 ? -43.975 7.249 50.974 1.00 93.44 220 THR A O 1
ATOM 1618 N N . GLU A 1 221 ? -44.885 6.361 49.125 1.00 93.56 221 GLU A N 1
ATOM 1619 C CA . GLU A 1 221 ? -45.890 5.529 49.803 1.00 93.56 221 GLU A CA 1
ATOM 1620 C C . GLU A 1 221 ? -45.274 4.419 50.664 1.00 93.56 221 GLU A C 1
ATOM 1622 O O . GLU A 1 221 ? -45.890 3.972 51.627 1.00 93.56 221 GLU A O 1
ATOM 1627 N N . LEU A 1 222 ? -44.035 4.003 50.377 1.00 95.25 222 LEU A N 1
ATOM 1628 C CA . LEU A 1 222 ? -43.335 2.957 51.135 1.00 95.25 222 LEU A CA 1
ATOM 1629 C C . LEU A 1 222 ? -42.738 3.442 52.461 1.00 95.25 222 LEU A C 1
ATOM 1631 O O . LEU A 1 222 ? -41.962 2.702 53.075 1.00 95.25 222 LEU A O 1
ATOM 1635 N N . TRP A 1 223 ? -43.024 4.680 52.872 1.00 96.31 223 TRP A N 1
ATOM 1636 C CA . TRP A 1 223 ? -42.447 5.282 54.066 1.00 96.31 223 TRP A CA 1
ATOM 1637 C C . TRP A 1 223 ? -42.629 4.399 55.307 1.00 96.31 223 TRP A C 1
ATOM 1639 O O . TRP A 1 223 ? -43.629 3.703 55.478 1.00 96.31 223 TRP A O 1
ATOM 1649 N N . GLN A 1 224 ? -41.645 4.434 56.203 1.00 96.12 224 GLN A N 1
ATOM 1650 C CA . GLN A 1 224 ? -41.718 3.727 57.481 1.00 96.12 224 GLN A CA 1
ATOM 1651 C C . GLN A 1 224 ? -41.416 4.668 58.634 1.00 96.12 224 GLN A C 1
ATOM 1653 O O . GLN A 1 224 ? -40.468 5.456 58.590 1.00 96.12 224 GLN A O 1
ATOM 1658 N N . LYS A 1 225 ? -42.229 4.560 59.686 1.00 96.06 225 LYS A N 1
ATOM 1659 C CA . LYS A 1 225 ? -41.988 5.223 60.965 1.00 96.06 225 LYS A CA 1
ATOM 1660 C C . LYS A 1 225 ? -41.038 4.382 61.796 1.00 96.06 225 LYS A C 1
ATOM 1662 O O . LYS A 1 225 ? -41.317 3.214 62.054 1.00 96.06 225 LYS A O 1
ATOM 1667 N N . VAL A 1 226 ? -39.952 4.993 62.249 1.00 95.44 226 VAL A N 1
ATOM 1668 C CA . VAL A 1 226 ? -38.978 4.336 63.118 1.00 95.44 226 VAL A CA 1
ATOM 1669 C C . VAL A 1 226 ? -38.650 5.181 64.330 1.00 95.44 226 VAL A C 1
ATOM 1671 O O . VAL A 1 226 ? -38.621 6.410 64.278 1.00 95.44 226 VAL A O 1
ATOM 1674 N N . ASP A 1 227 ? -38.359 4.485 65.417 1.00 95.25 227 ASP A N 1
ATOM 1675 C CA . ASP A 1 227 ? -38.033 5.077 66.698 1.00 95.25 227 ASP A CA 1
ATOM 1676 C C . ASP A 1 227 ? -36.572 4.805 67.039 1.00 95.25 227 ASP A C 1
ATOM 1678 O O . ASP A 1 227 ? -36.128 3.658 67.041 1.00 95.25 227 ASP A O 1
ATOM 1682 N N . VAL A 1 228 ? -35.832 5.851 67.397 1.00 94.88 228 VAL A N 1
ATOM 1683 C CA . VAL A 1 228 ? -34.465 5.731 67.905 1.00 94.88 228 VAL A CA 1
ATOM 1684 C C . VAL A 1 228 ? -34.443 6.188 69.353 1.00 94.88 228 VAL A C 1
ATOM 1686 O O . VAL A 1 228 ? -34.758 7.336 69.675 1.00 94.88 228 VAL A O 1
ATOM 1689 N N . THR A 1 229 ? -34.052 5.279 70.243 1.00 94.94 229 THR A N 1
ATOM 1690 C CA . THR A 1 229 ? -33.977 5.560 71.678 1.00 94.94 229 THR A CA 1
ATOM 1691 C C . THR A 1 229 ? -32.530 5.726 72.111 1.00 94.94 229 THR A C 1
ATOM 1693 O O . THR A 1 229 ? -31.728 4.794 72.017 1.00 94.94 229 THR A O 1
ATOM 1696 N N . ILE A 1 230 ? -32.208 6.908 72.630 1.00 94.75 230 ILE A N 1
ATOM 1697 C CA . ILE A 1 230 ? -30.929 7.192 73.270 1.00 94.75 230 ILE A CA 1
ATOM 1698 C C . ILE A 1 230 ? -31.084 7.035 74.776 1.00 94.75 230 ILE A C 1
ATOM 1700 O O . ILE A 1 230 ? -31.952 7.652 75.395 1.00 94.75 230 ILE A O 1
ATOM 1704 N N . ARG A 1 231 ? -30.212 6.237 75.383 1.00 93.44 231 ARG A N 1
ATOM 1705 C CA . ARG A 1 231 ? -30.217 5.967 76.823 1.00 93.44 231 ARG A CA 1
ATOM 1706 C C . ARG A 1 231 ? -28.884 6.297 77.471 1.00 93.44 231 ARG A C 1
ATOM 1708 O O . ARG A 1 231 ? -27.844 6.364 76.813 1.00 93.44 231 ARG A O 1
ATOM 1715 N N . THR A 1 232 ? -28.913 6.454 78.789 1.00 90.75 232 THR A N 1
ATOM 1716 C CA . THR A 1 232 ? -27.693 6.449 79.593 1.00 90.75 232 THR A CA 1
ATOM 1717 C C . THR A 1 232 ? -26.991 5.084 79.493 1.00 90.75 232 THR A C 1
ATOM 1719 O O . THR A 1 232 ? -27.622 4.065 79.173 1.00 90.75 232 THR A O 1
ATOM 1722 N N . PRO A 1 233 ? -25.671 5.030 79.728 1.00 87.69 233 PRO A N 1
ATOM 1723 C CA . PRO A 1 233 ? -24.942 3.769 79.759 1.00 87.69 233 PRO A CA 1
ATOM 1724 C C . PRO A 1 233 ? -25.454 2.893 80.897 1.00 87.69 233 PRO A C 1
ATOM 1726 O O . PRO A 1 233 ? -25.595 3.361 82.025 1.00 87.69 233 PRO A O 1
ATOM 1729 N N . LEU A 1 234 ? -25.696 1.619 80.607 1.00 87.12 234 LEU A N 1
ATOM 1730 C CA . LEU A 1 234 ? -26.079 0.637 81.613 1.00 87.12 234 LEU A CA 1
ATOM 1731 C C . LEU A 1 234 ? -24.855 -0.169 82.028 1.00 87.12 234 LEU A C 1
ATOM 1733 O O . LEU A 1 234 ? -23.986 -0.475 81.211 1.00 87.12 234 LEU A O 1
ATOM 1737 N N . ILE A 1 235 ? -24.791 -0.538 83.303 1.00 85.81 235 ILE A N 1
ATOM 1738 C CA . ILE A 1 235 ? -23.763 -1.449 83.801 1.00 85.81 235 ILE A CA 1
ATOM 1739 C C . ILE A 1 235 ? -24.193 -2.872 83.463 1.00 85.81 235 ILE A C 1
ATOM 1741 O O . ILE A 1 235 ? -25.298 -3.298 83.799 1.00 85.81 235 ILE A O 1
ATOM 1745 N N . ARG A 1 236 ? -23.316 -3.631 82.804 1.00 83.00 236 ARG A N 1
ATOM 1746 C CA . ARG A 1 236 ? -23.594 -5.040 82.530 1.00 83.00 236 ARG A CA 1
ATOM 1747 C C . ARG A 1 236 ? -23.338 -5.860 83.791 1.00 83.00 236 ARG A C 1
ATOM 1749 O O . ARG A 1 236 ? -22.260 -5.771 84.373 1.00 83.00 236 ARG A O 1
ATOM 1756 N N . LEU A 1 237 ? -24.296 -6.695 84.175 1.00 88.19 237 LEU A N 1
ATOM 1757 C CA . LEU A 1 237 ? -24.137 -7.638 85.282 1.00 88.19 237 LEU A CA 1
ATOM 1758 C C . LEU A 1 237 ? -23.606 -9.000 84.790 1.00 88.19 237 LEU A C 1
ATOM 1760 O O . LEU A 1 237 ? -23.630 -9.315 83.594 1.00 88.19 237 LEU A O 1
ATOM 1764 N N . THR A 1 238 ? -23.064 -9.797 85.706 1.00 82.00 238 THR A N 1
ATOM 1765 C CA . THR A 1 238 ? -22.766 -11.223 85.516 1.00 82.00 238 THR A CA 1
ATOM 1766 C C . THR A 1 238 ? -24.051 -12.048 85.651 1.00 82.00 238 THR A C 1
ATOM 1768 O O . THR A 1 238 ? -25.068 -11.531 86.110 1.00 82.00 238 THR A O 1
ATOM 1771 N N . GLY A 1 239 ? -24.022 -13.336 85.281 1.00 83.69 239 GLY A N 1
ATOM 1772 C CA . GLY A 1 239 ? -25.187 -14.230 85.424 1.00 83.69 239 GLY A CA 1
ATOM 1773 C C . GLY A 1 239 ? -25.714 -14.348 86.862 1.00 83.69 239 GLY A C 1
ATOM 1774 O O . GLY A 1 239 ? -26.875 -14.674 87.059 1.00 83.69 239 GLY A O 1
ATOM 1775 N N . ASN A 1 240 ? -24.888 -13.982 87.850 1.00 84.75 240 ASN A N 1
ATOM 1776 C CA . ASN A 1 240 ? -25.216 -14.017 89.275 1.00 84.75 240 ASN A CA 1
ATOM 1777 C C . ASN A 1 240 ? -25.526 -12.612 89.839 1.00 84.75 240 ASN A C 1
ATOM 1779 O O . ASN A 1 240 ? -25.406 -12.393 91.041 1.00 84.75 240 ASN A O 1
ATOM 1783 N N . GLY A 1 241 ? -25.822 -11.624 88.984 1.00 80.81 241 GLY A N 1
ATOM 1784 C CA . GLY A 1 241 ? -26.247 -10.279 89.398 1.00 80.81 241 GLY A CA 1
ATOM 1785 C C . GLY A 1 241 ? -25.142 -9.333 89.892 1.00 80.81 241 GLY A C 1
ATOM 1786 O O . GLY A 1 241 ? -25.434 -8.192 90.238 1.00 80.81 241 GLY A O 1
ATOM 1787 N N . LYS A 1 242 ? -23.865 -9.744 89.899 1.00 85.94 242 LYS A N 1
ATOM 1788 C CA . LYS A 1 242 ? -22.734 -8.864 90.271 1.00 85.94 242 LYS A CA 1
ATOM 1789 C C . LYS A 1 242 ? -22.319 -7.960 89.106 1.00 85.94 242 LYS A C 1
ATOM 1791 O O . LYS A 1 242 ? -22.492 -8.334 87.951 1.00 85.94 242 LYS A O 1
ATOM 1796 N N . ILE A 1 243 ? -21.709 -6.802 89.378 1.00 86.88 243 ILE A N 1
ATOM 1797 C CA . ILE A 1 243 ? -21.168 -5.918 88.329 1.00 86.88 243 ILE A CA 1
ATOM 1798 C C . ILE A 1 243 ? -20.099 -6.658 87.519 1.00 86.88 243 ILE A C 1
ATOM 1800 O O . ILE A 1 243 ? -19.148 -7.210 88.075 1.00 86.88 243 ILE A O 1
ATOM 1804 N N . ARG A 1 244 ? -20.236 -6.664 86.189 1.00 85.25 244 ARG A N 1
ATOM 1805 C CA . ARG A 1 244 ? -19.248 -7.273 85.300 1.00 85.25 244 ARG A CA 1
ATOM 1806 C C . ARG A 1 244 ? -18.114 -6.293 85.024 1.00 85.25 244 ARG A C 1
ATOM 1808 O O . ARG A 1 244 ? -18.330 -5.192 84.516 1.00 85.25 244 ARG A O 1
ATOM 1815 N N . LEU A 1 245 ? -16.894 -6.739 85.292 1.00 86.06 245 LEU A N 1
ATOM 1816 C CA . LEU A 1 245 ? -15.674 -6.008 84.974 1.00 86.06 245 LEU A CA 1
ATOM 1817 C C . LEU A 1 245 ? -15.093 -6.475 83.628 1.00 86.06 245 LEU A C 1
ATOM 1819 O O . LEU A 1 245 ? -15.346 -7.594 83.173 1.00 86.06 245 LEU A O 1
ATOM 1823 N N . ASN A 1 246 ? -14.341 -5.598 82.972 1.00 82.19 246 ASN A N 1
ATOM 1824 C CA . ASN A 1 246 ? -13.484 -5.896 81.829 1.00 82.19 246 ASN A CA 1
ATOM 1825 C C . ASN A 1 246 ? -12.059 -5.448 82.194 1.00 82.19 246 ASN A C 1
ATOM 1827 O O . ASN A 1 246 ? -11.752 -4.255 82.135 1.00 82.19 246 ASN A O 1
ATOM 1831 N N . GLY A 1 247 ? -11.232 -6.380 82.675 1.00 83.50 247 GLY A N 1
ATOM 1832 C CA . GLY A 1 247 ? -10.030 -6.043 83.448 1.00 83.50 247 GLY A CA 1
ATOM 1833 C C . GLY A 1 247 ? -10.409 -5.330 84.752 1.00 83.50 247 GLY A C 1
ATOM 1834 O O . GLY A 1 247 ? -11.360 -5.732 85.417 1.00 83.50 247 GLY A O 1
ATOM 1835 N N . SER A 1 248 ? -9.727 -4.230 85.080 1.00 82.62 248 SER A N 1
ATOM 1836 C CA . SER A 1 248 ? -9.998 -3.420 86.285 1.00 82.62 248 SER A CA 1
ATOM 1837 C C . SER A 1 248 ? -11.106 -2.366 86.111 1.00 82.62 248 SER A C 1
ATOM 1839 O O . SER A 1 248 ? -11.291 -1.522 86.983 1.00 82.62 248 SER A O 1
ATOM 1841 N N . LYS A 1 249 ? -11.822 -2.349 84.976 1.00 81.88 249 LYS A N 1
ATOM 1842 C CA . LYS A 1 249 ? -12.842 -1.331 84.654 1.00 81.88 249 LYS A CA 1
ATOM 1843 C C . LYS A 1 249 ? -14.245 -1.932 84.606 1.00 81.88 249 LYS A C 1
ATOM 1845 O O . LYS A 1 249 ? -14.428 -3.054 84.140 1.00 81.88 249 LYS A O 1
ATOM 1850 N N . ILE A 1 250 ? -15.250 -1.160 85.022 1.00 83.88 250 ILE A N 1
ATOM 1851 C CA . ILE A 1 250 ? -16.666 -1.536 84.889 1.00 83.88 250 ILE A CA 1
ATOM 1852 C C . ILE A 1 250 ? -17.036 -1.628 83.406 1.00 83.88 250 ILE A C 1
ATOM 1854 O O . ILE A 1 250 ? -16.740 -0.722 82.623 1.00 83.88 250 ILE A O 1
ATOM 1858 N N . ARG A 1 251 ? -17.706 -2.714 83.009 1.00 81.06 251 ARG A N 1
ATOM 1859 C CA . ARG A 1 251 ? -18.212 -2.869 81.643 1.00 81.06 251 ARG A CA 1
ATOM 1860 C C . ARG A 1 251 ? -19.579 -2.198 81.500 1.00 81.06 251 ARG A C 1
ATOM 1862 O O . ARG A 1 251 ? -20.553 -2.637 82.109 1.00 81.06 251 ARG A O 1
ATOM 1869 N N . ILE A 1 252 ? -19.647 -1.189 80.634 1.00 81.81 252 ILE A N 1
ATOM 1870 C CA . ILE A 1 252 ? -20.884 -0.490 80.259 1.00 81.81 252 ILE A CA 1
ATOM 1871 C C . ILE A 1 252 ? -21.407 -0.954 78.891 1.00 81.81 252 ILE A C 1
ATOM 1873 O O . ILE A 1 252 ? -20.619 -1.381 78.042 1.00 81.81 252 ILE A O 1
ATOM 1877 N N . VAL A 1 253 ? -22.726 -0.883 78.694 1.00 73.62 253 VAL A N 1
ATOM 1878 C CA . VAL A 1 253 ? -23.454 -1.185 77.445 1.00 73.62 253 VAL A CA 1
ATOM 1879 C C . VAL A 1 253 ? -24.521 -0.146 77.140 1.00 73.62 253 VAL A C 1
ATOM 1881 O O . VAL A 1 253 ? -25.004 0.558 78.056 1.00 73.62 253 VAL A O 1
#